Protein AF-A0A3D0SMM6-F1 (afdb_monomer_lite)

pLDDT: mean 89.63, std 12.8, range [38.31, 98.38]

Secondary structure (DSSP, 8-state):
-HHHHHHHHHHHHHHT--B-HHHHHHHHHHHHHH-TTS-TTHHHHHHHHHHHHHHHHHTTSPPHHHHHHHHHHHHHHHHHHHHHHHHHTT---HHHHHHHHHHHHHHHHHHHHHHHHHHHHHHHHHHHHHHHHHHHHTT--TTS-TTS----TTHHHHHHHHHHHHHHHHHHHTT--SS-SSB-HHHH-

Structure (mmCIF, N/CA/C/O backbone):
data_AF-A0A3D0SMM6-F1
#
_entry.id   AF-A0A3D0SMM6-F1
#
loop_
_atom_site.group_PDB
_atom_site.id
_atom_site.type_symbol
_atom_site.label_atom_id
_atom_site.label_alt_id
_atom_site.label_comp_id
_atom_site.label_asym_id
_atom_site.label_entity_id
_atom_site.label_seq_id
_atom_site.pdbx_PDB_ins_code
_atom_site.Cartn_x
_atom_site.Cartn_y
_atom_site.Cartn_z
_atom_site.occupancy
_atom_site.B_iso_or_equiv
_atom_site.auth_seq_id
_atom_site.auth_comp_id
_atom_site.auth_asym_id
_atom_site.auth_atom_id
_atom_site.pdbx_PDB_model_num
ATOM 1 N N . ILE A 1 1 ? 4.947 -14.032 -23.306 1.00 87.38 1 ILE A N 1
ATOM 2 C CA . ILE A 1 1 ? 5.794 -12.894 -22.877 1.00 87.38 1 ILE A CA 1
ATOM 3 C C . ILE A 1 1 ? 5.920 -11.821 -23.964 1.00 87.38 1 ILE A C 1
ATOM 5 O O . ILE A 1 1 ? 5.546 -10.692 -23.696 1.00 87.38 1 ILE A O 1
ATOM 9 N N . LEU A 1 2 ? 6.328 -12.157 -25.200 1.00 92.12 2 LEU A N 1
ATOM 10 C CA . LEU A 1 2 ? 6.492 -11.189 -26.304 1.00 92.12 2 LEU A CA 1
ATOM 11 C C . LEU A 1 2 ? 5.240 -10.338 -26.557 1.00 92.12 2 LEU A C 1
ATOM 13 O O . LEU A 1 2 ? 5.332 -9.123 -26.663 1.00 92.12 2 LEU A O 1
ATOM 17 N N . MET A 1 3 ? 4.065 -10.972 -26.565 1.00 92.06 3 MET A N 1
ATOM 18 C CA . MET A 1 3 ? 2.797 -10.258 -26.720 1.00 92.06 3 MET A CA 1
ATOM 19 C C . MET A 1 3 ? 2.512 -9.280 -25.567 1.00 92.06 3 MET A C 1
ATOM 21 O O . MET A 1 3 ? 2.057 -8.175 -25.825 1.00 92.06 3 MET A O 1
ATOM 25 N N . MET A 1 4 ? 2.850 -9.634 -24.319 1.00 94.25 4 MET A N 1
ATOM 26 C CA . MET A 1 4 ? 2.683 -8.733 -23.165 1.00 94.25 4 MET A CA 1
ATOM 27 C C . MET A 1 4 ? 3.587 -7.502 -23.281 1.00 94.25 4 MET A C 1
ATOM 29 O O . MET A 1 4 ? 3.135 -6.391 -23.034 1.00 94.25 4 MET A O 1
ATOM 33 N N . ARG A 1 5 ? 4.837 -7.683 -23.732 1.00 94.06 5 ARG A N 1
ATOM 34 C CA . ARG A 1 5 ? 5.766 -6.569 -23.994 1.00 94.06 5 ARG A CA 1
ATOM 35 C C . ARG A 1 5 ? 5.228 -5.610 -25.058 1.00 94.06 5 ARG A C 1
ATOM 37 O O . ARG A 1 5 ? 5.366 -4.405 -24.906 1.00 94.06 5 ARG A O 1
ATOM 44 N N . GLY A 1 6 ? 4.567 -6.134 -26.093 1.00 92.69 6 GLY A N 1
ATOM 45 C CA . GLY A 1 6 ? 3.913 -5.312 -27.117 1.00 92.69 6 GLY A CA 1
ATOM 46 C C . GLY A 1 6 ? 2.732 -4.487 -26.589 1.00 92.69 6 GLY A C 1
ATOM 47 O O . GLY A 1 6 ? 2.486 -3.397 -27.090 1.00 92.69 6 GLY A O 1
ATOM 48 N N . MET A 1 7 ? 2.031 -4.978 -25.563 1.00 89.81 7 MET A N 1
ATOM 49 C CA . MET A 1 7 ? 0.877 -4.297 -24.960 1.00 89.81 7 MET A CA 1
ATOM 50 C C . MET A 1 7 ? 1.251 -3.335 -23.826 1.00 89.81 7 MET A C 1
ATOM 52 O O . MET A 1 7 ? 0.449 -2.466 -23.489 1.00 89.81 7 MET A O 1
ATOM 56 N N . ALA A 1 8 ? 2.451 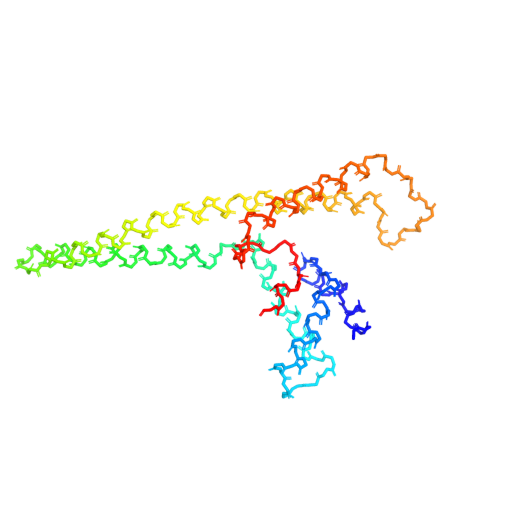-3.472 -23.250 1.00 90.88 8 ALA A N 1
ATOM 57 C CA . ALA A 1 8 ? 2.885 -2.708 -22.082 1.00 90.88 8 ALA A CA 1
ATOM 58 C C . ALA A 1 8 ? 2.733 -1.193 -22.291 1.00 90.88 8 ALA A C 1
ATOM 60 O O . ALA A 1 8 ? 2.066 -0.542 -21.497 1.00 90.88 8 ALA A O 1
ATOM 61 N N . SER A 1 9 ? 3.235 -0.657 -23.409 1.00 89.81 9 SER A N 1
ATOM 62 C CA . SER A 1 9 ? 3.162 0.783 -23.710 1.00 89.81 9 SER A CA 1
ATOM 63 C C . SER A 1 9 ? 1.729 1.333 -23.739 1.00 89.81 9 SER A C 1
ATOM 65 O O . SER A 1 9 ? 1.466 2.421 -23.230 1.00 89.81 9 SER A O 1
ATOM 67 N N . THR A 1 10 ? 0.776 0.577 -24.289 1.00 92.44 10 THR A N 1
ATOM 68 C CA . THR A 1 10 ? -0.640 0.969 -24.325 1.00 92.44 10 THR A CA 1
ATOM 69 C C . THR A 1 10 ? -1.253 0.977 -22.924 1.00 92.44 10 THR A C 1
ATOM 71 O O . THR A 1 10 ? -2.009 1.887 -22.588 1.00 92.44 10 THR A O 1
ATOM 74 N N . MET A 1 11 ? -0.912 -0.007 -22.087 1.00 92.75 11 MET A N 1
ATOM 75 C CA . MET A 1 11 ? -1.409 -0.093 -20.709 1.00 92.75 11 MET A CA 1
ATOM 76 C C . MET A 1 11 ? -0.805 0.990 -19.811 1.00 92.75 11 MET A C 1
ATOM 78 O O . MET A 1 11 ? -1.532 1.612 -19.038 1.00 92.75 11 MET A O 1
ATOM 82 N N . GLU A 1 12 ? 0.492 1.268 -19.958 1.00 92.44 12 GLU A N 1
ATOM 83 C CA . GLU A 1 12 ? 1.174 2.372 -19.277 1.00 92.44 12 GLU A CA 1
ATOM 84 C C . GLU A 1 12 ? 0.502 3.714 -19.579 1.00 92.44 12 GLU A C 1
ATOM 86 O O . GLU A 1 12 ? 0.236 4.494 -18.668 1.00 92.44 12 GLU A O 1
ATOM 91 N N . GLN A 1 13 ? 0.166 3.976 -20.847 1.00 89.44 13 GLN A N 1
ATOM 92 C CA . GLN A 1 13 ? -0.539 5.198 -21.246 1.00 89.44 13 GLN A CA 1
ATOM 93 C C . GLN A 1 13 ? -1.955 5.273 -20.666 1.00 89.44 13 GLN A C 1
ATOM 95 O O . GLN A 1 13 ? -2.372 6.341 -20.214 1.00 89.44 13 GLN A O 1
ATOM 100 N N . HIS A 1 14 ? -2.689 4.156 -20.676 1.00 93.44 14 HIS A N 1
ATOM 101 C CA . HIS A 1 14 ? -4.061 4.100 -20.174 1.00 93.44 14 HIS A CA 1
ATOM 102 C C . HIS A 1 14 ? -4.133 4.381 -18.668 1.00 93.44 14 HIS A C 1
ATOM 104 O O . HIS A 1 14 ? -4.910 5.231 -18.236 1.00 93.44 14 HIS A O 1
ATOM 110 N N . HIS A 1 15 ? -3.284 3.712 -17.886 1.00 91.94 15 HIS A N 1
ATOM 111 C CA . HIS A 1 15 ? -3.265 3.815 -16.423 1.00 91.94 15 HIS A CA 1
ATOM 112 C C . HIS A 1 15 ? -2.363 4.935 -15.896 1.00 91.94 15 HIS A C 1
ATOM 114 O O . HIS A 1 15 ? -2.437 5.270 -14.719 1.00 91.94 15 HIS A O 1
ATOM 120 N N . ARG A 1 16 ? -1.528 5.537 -16.755 1.00 89.38 16 ARG A N 1
ATOM 121 C CA . ARG A 1 16 ? -0.501 6.537 -16.400 1.00 89.38 16 ARG A CA 1
ATOM 122 C C . ARG A 1 16 ? 0.501 6.027 -15.360 1.00 89.38 16 ARG A C 1
ATOM 124 O O . ARG A 1 16 ? 0.968 6.782 -14.513 1.00 89.38 16 ARG A O 1
ATOM 131 N N . VAL A 1 17 ? 0.847 4.748 -15.454 1.00 91.50 17 VAL A N 1
ATOM 132 C CA . VAL A 1 17 ? 1.826 4.073 -14.590 1.00 91.50 17 VAL A CA 1
ATOM 133 C C . VAL A 1 17 ? 2.973 3.535 -15.431 1.00 91.50 17 VAL A C 1
ATOM 135 O O . VAL A 1 17 ? 2.849 3.392 -16.644 1.00 91.50 17 VAL A O 1
ATOM 138 N N . GLN A 1 18 ? 4.091 3.227 -14.786 1.00 91.00 18 GLN A N 1
ATOM 139 C CA . GLN A 1 18 ? 5.200 2.517 -15.414 1.00 91.00 18 GLN A CA 1
ATOM 140 C C . GLN A 1 18 ? 5.078 1.019 -15.125 1.00 91.00 18 GLN A C 1
ATOM 142 O O . GLN A 1 18 ? 4.792 0.644 -13.990 1.00 91.00 18 GLN A O 1
ATOM 147 N N . ILE A 1 19 ? 5.309 0.174 -16.128 1.00 93.38 19 ILE A N 1
ATOM 148 C CA . ILE A 1 19 ? 5.269 -1.284 -16.006 1.00 93.38 19 ILE A CA 1
ATOM 149 C C . ILE A 1 19 ? 6.678 -1.840 -16.208 1.00 93.38 19 ILE A C 1
ATOM 151 O O . ILE A 1 19 ? 7.308 -1.626 -17.244 1.00 93.38 19 ILE A O 1
ATOM 155 N N . LEU A 1 20 ? 7.183 -2.578 -15.219 1.00 93.06 20 LEU A N 1
ATOM 156 C CA . LEU A 1 20 ? 8.489 -3.226 -15.302 1.00 93.06 20 LEU A CA 1
ATOM 157 C C . LEU A 1 20 ? 8.394 -4.574 -16.034 1.00 93.06 20 LEU A C 1
ATOM 159 O O . LEU A 1 20 ? 7.372 -5.259 -15.986 1.00 93.06 20 LEU A O 1
ATOM 163 N N . ASP A 1 21 ? 9.477 -4.998 -16.695 1.00 93.44 21 ASP A N 1
ATOM 164 C CA . ASP A 1 21 ? 9.487 -6.274 -17.437 1.00 93.44 21 ASP A CA 1
ATOM 165 C C . ASP A 1 21 ? 9.231 -7.477 -16.512 1.00 93.44 21 ASP A C 1
ATOM 167 O O . ASP A 1 21 ? 8.544 -8.429 -16.884 1.00 93.44 21 ASP A O 1
ATOM 171 N N . GLU A 1 22 ? 9.693 -7.401 -15.264 1.00 94.25 22 GLU A N 1
ATOM 172 C CA . GLU A 1 22 ? 9.416 -8.413 -14.244 1.00 94.25 22 GLU A CA 1
ATOM 173 C C . GLU A 1 22 ? 7.925 -8.540 -13.901 1.00 94.25 22 GLU A C 1
ATOM 175 O O . GLU A 1 22 ? 7.460 -9.651 -13.644 1.00 94.25 22 GLU A O 1
ATOM 180 N N . ALA A 1 23 ? 7.147 -7.456 -13.984 1.00 95.62 23 ALA A N 1
ATOM 181 C CA . ALA A 1 23 ? 5.700 -7.498 -13.800 1.00 95.62 23 ALA A CA 1
ATOM 182 C C . ALA A 1 23 ? 5.015 -8.229 -14.957 1.00 95.62 23 ALA A C 1
ATOM 184 O O . ALA A 1 23 ? 4.079 -9.000 -14.744 1.00 95.62 23 ALA A O 1
ATOM 185 N N . LEU A 1 24 ? 5.517 -8.066 -16.187 1.00 96.06 24 LEU A N 1
ATOM 186 C CA . LEU A 1 24 ? 5.034 -8.821 -17.347 1.00 96.06 24 LEU A CA 1
ATOM 187 C C . LEU A 1 24 ? 5.308 -10.320 -17.179 1.00 96.06 24 LEU A C 1
ATOM 189 O O . LEU A 1 24 ? 4.453 -11.157 -17.489 1.00 96.06 24 LEU A O 1
ATOM 193 N N . GLU A 1 25 ? 6.494 -10.675 -16.679 1.00 96.06 25 GLU A N 1
ATOM 194 C CA . GLU A 1 25 ? 6.830 -12.061 -16.356 1.00 96.06 25 GLU A CA 1
ATOM 195 C C . GLU A 1 25 ? 5.960 -12.620 -15.234 1.00 96.06 25 GLU A C 1
ATOM 197 O O . GLU A 1 25 ? 5.431 -13.728 -15.372 1.00 96.06 25 GLU A O 1
ATOM 202 N N . ALA A 1 26 ? 5.790 -11.864 -14.149 1.00 96.38 26 ALA A N 1
ATOM 203 C CA . ALA A 1 26 ? 4.950 -12.229 -13.019 1.00 96.38 26 ALA A CA 1
ATOM 204 C C . ALA A 1 26 ? 3.500 -12.440 -13.468 1.00 96.38 26 ALA A C 1
ATOM 206 O O . ALA A 1 26 ? 2.922 -13.486 -13.176 1.00 96.38 26 ALA A O 1
ATOM 207 N N . ALA A 1 27 ? 2.947 -11.535 -14.279 1.00 96.75 27 ALA A N 1
ATOM 208 C CA . ALA A 1 27 ? 1.577 -11.625 -14.776 1.00 96.75 27 ALA A CA 1
ATOM 209 C C . ALA A 1 27 ? 1.354 -12.908 -15.578 1.00 96.75 27 ALA A C 1
ATOM 211 O O . ALA A 1 27 ? 0.356 -13.606 -15.385 1.00 96.75 27 ALA A O 1
ATOM 212 N N . VAL A 1 28 ? 2.301 -13.284 -16.443 1.00 96.50 28 VAL A N 1
ATOM 213 C CA . VAL A 1 28 ? 2.219 -14.543 -17.195 1.00 96.50 28 VAL A CA 1
ATOM 214 C C . VAL A 1 28 ? 2.368 -15.752 -16.269 1.00 96.50 28 VAL A C 1
ATOM 216 O O . VAL A 1 28 ? 1.545 -16.665 -16.340 1.00 96.50 28 VAL A O 1
ATOM 219 N N . LYS A 1 29 ? 3.381 -15.774 -15.395 1.00 96.31 29 LYS A N 1
ATOM 220 C CA . LYS A 1 29 ? 3.668 -16.914 -14.504 1.00 96.31 29 LYS A CA 1
ATOM 221 C C . LYS A 1 29 ? 2.524 -17.163 -13.512 1.00 96.31 29 LYS A C 1
ATOM 223 O O . LYS A 1 29 ? 2.064 -18.299 -13.380 1.00 96.31 29 LYS A O 1
ATOM 228 N N . LEU A 1 30 ? 2.041 -16.116 -12.846 1.00 96.31 30 LEU A N 1
ATOM 229 C CA . LEU A 1 30 ? 0.997 -16.192 -11.822 1.00 96.31 30 LEU A CA 1
ATOM 230 C C . LEU A 1 30 ? -0.372 -16.494 -12.430 1.00 96.31 30 LEU A C 1
ATOM 232 O O . LEU A 1 30 ? -1.044 -17.413 -11.965 1.00 96.31 30 LEU A O 1
ATOM 236 N N . SER A 1 31 ? -0.764 -15.820 -13.517 1.00 96.50 31 SER A N 1
ATOM 237 C CA . SER A 1 31 ? -2.036 -16.132 -14.187 1.00 96.50 31 SER A CA 1
ATOM 238 C C . SER A 1 31 ? -2.038 -17.550 -14.768 1.00 96.50 31 SER A C 1
ATOM 240 O O . SER A 1 31 ? -3.051 -18.252 -14.709 1.00 96.50 31 SER A O 1
ATOM 242 N N . HIS A 1 32 ? -0.901 -18.028 -15.287 1.00 95.88 32 HIS A N 1
ATOM 243 C CA . HIS A 1 32 ? -0.767 -19.413 -15.727 1.00 95.88 32 HIS A CA 1
ATOM 244 C C . HIS A 1 32 ? -1.021 -20.399 -14.582 1.00 95.88 32 HIS A C 1
ATOM 246 O O . HIS A 1 32 ? -1.786 -21.343 -14.762 1.00 95.88 32 HIS A O 1
ATOM 252 N N . ARG A 1 33 ? -0.419 -20.152 -13.414 1.00 96.12 33 ARG A N 1
ATOM 253 C CA . ARG A 1 33 ? -0.488 -21.040 -12.249 1.00 96.12 33 ARG A CA 1
ATOM 254 C C . ARG A 1 33 ? -1.831 -21.002 -11.516 1.00 96.12 33 ARG A C 1
ATOM 256 O O . ARG A 1 33 ? -2.311 -22.054 -11.110 1.00 96.12 33 ARG A O 1
ATOM 263 N N . TYR A 1 34 ? -2.417 -19.820 -11.334 1.00 96.31 34 TYR A N 1
ATOM 264 C CA . TYR A 1 34 ? -3.544 -19.613 -10.415 1.00 96.31 34 TYR A CA 1
ATOM 265 C C . TYR A 1 34 ? -4.880 -19.308 -11.104 1.00 96.31 34 TYR A C 1
ATOM 267 O O . TYR A 1 34 ? -5.921 -19.377 -10.458 1.00 96.31 34 TYR A O 1
ATOM 275 N N . ILE A 1 35 ? -4.889 -19.037 -12.416 1.00 94.88 35 ILE A N 1
ATOM 276 C CA . ILE A 1 35 ? -6.114 -18.772 -13.191 1.00 94.88 35 ILE A CA 1
ATOM 277 C C . ILE A 1 35 ? -6.250 -19.826 -14.310 1.00 94.88 35 ILE A C 1
ATOM 279 O O . ILE A 1 35 ? -6.054 -19.520 -15.491 1.00 94.88 35 ILE A O 1
ATOM 283 N N . PRO A 1 36 ? -6.546 -21.101 -13.982 1.00 94.31 36 PRO A N 1
ATOM 284 C CA . PRO A 1 36 ? -6.591 -22.185 -14.970 1.00 94.31 36 PRO A CA 1
ATOM 285 C C . PRO A 1 36 ? -7.816 -22.117 -15.893 1.00 94.31 36 PRO A C 1
ATOM 287 O O . PRO A 1 36 ? -7.764 -22.614 -17.012 1.00 94.31 36 PRO A O 1
ATOM 290 N N . ALA A 1 37 ? -8.905 -21.473 -15.459 1.00 95.25 37 ALA A N 1
ATOM 291 C CA . ALA A 1 37 ? -10.162 -21.392 -16.210 1.00 95.25 37 ALA A CA 1
ATOM 292 C C . ALA A 1 37 ? -10.106 -20.469 -17.445 1.00 95.25 37 ALA A C 1
ATOM 294 O O . ALA A 1 37 ? -11.055 -20.425 -18.224 1.00 95.25 37 ALA A O 1
ATOM 295 N N . ARG A 1 38 ? -9.016 -19.712 -17.624 1.00 94.88 38 ARG A N 1
ATOM 296 C CA . ARG A 1 38 ? -8.816 -18.775 -18.738 1.00 94.88 38 ARG A CA 1
ATOM 297 C C . ARG A 1 38 ? -7.522 -19.085 -19.487 1.00 94.88 38 ARG A C 1
ATOM 299 O O . ARG A 1 38 ? -6.586 -19.670 -18.934 1.00 94.88 38 ARG A O 1
ATOM 306 N N . GLN A 1 39 ? -7.459 -18.652 -20.741 1.00 95.75 39 GLN A N 1
ATOM 307 C CA . GLN A 1 39 ? -6.312 -18.878 -21.619 1.00 95.75 39 GLN A CA 1
ATOM 308 C C . GLN A 1 39 ? -5.351 -17.687 -21.617 1.00 95.75 39 GLN A C 1
ATOM 310 O O . GLN A 1 39 ? -5.752 -16.539 -21.424 1.00 95.75 39 GLN A O 1
ATOM 315 N N . L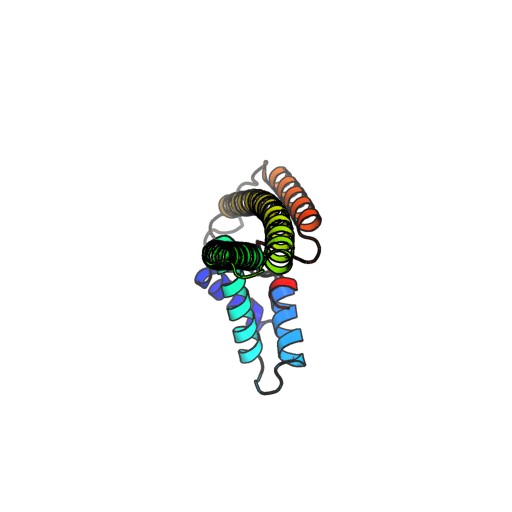EU A 1 40 ? -4.062 -17.964 -21.828 1.00 94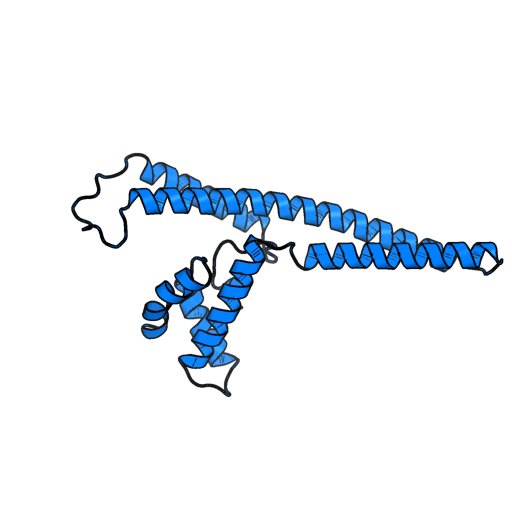.31 40 LEU A N 1
ATOM 316 C CA . LEU A 1 40 ? -3.103 -16.917 -22.189 1.00 94.31 40 LEU A CA 1
ATOM 317 C C . LEU A 1 40 ? -3.374 -16.462 -23.635 1.00 94.31 40 LEU A C 1
ATOM 319 O O . LEU A 1 40 ? -3.737 -17.300 -24.460 1.00 94.31 40 LEU A O 1
ATOM 323 N N . PRO A 1 41 ? -3.165 -15.176 -23.969 1.00 94.12 41 PRO A N 1
ATOM 324 C CA . PRO A 1 41 ? -2.647 -14.094 -23.121 1.00 94.12 41 PRO A CA 1
ATOM 325 C C . PRO A 1 41 ? -3.710 -13.393 -22.255 1.00 94.12 41 PRO A C 1
ATOM 327 O O . PRO A 1 41 ? -3.336 -12.698 -21.317 1.00 94.12 41 PRO A O 1
ATOM 330 N N . ASP A 1 42 ? -5.003 -13.587 -22.531 1.00 95.06 42 ASP A N 1
ATOM 331 C CA . ASP A 1 42 ? -6.125 -12.822 -21.954 1.00 95.06 42 ASP A CA 1
ATOM 332 C C . ASP A 1 42 ? -6.087 -12.720 -20.419 1.00 95.06 42 ASP A C 1
ATOM 334 O O . ASP A 1 42 ? -6.203 -11.637 -19.842 1.00 95.06 42 ASP A O 1
ATOM 338 N N . LYS A 1 43 ? -5.814 -13.835 -19.735 1.00 95.44 43 LYS A N 1
ATOM 339 C CA . LYS A 1 43 ? -5.708 -13.836 -18.269 1.00 95.44 43 LYS A CA 1
ATOM 340 C C . LYS A 1 43 ? -4.520 -13.052 -17.712 1.00 95.44 43 LYS A C 1
ATOM 342 O O . LYS A 1 43 ? -4.623 -12.517 -16.614 1.00 95.44 43 LYS A O 1
ATOM 347 N N . ALA A 1 44 ? -3.406 -12.994 -18.440 1.00 96.25 44 ALA A N 1
ATOM 348 C CA . ALA A 1 44 ? -2.242 -12.213 -18.033 1.00 96.25 44 ALA A CA 1
ATOM 349 C C . ALA A 1 44 ? -2.498 -10.722 -18.262 1.00 96.25 44 ALA A C 1
ATOM 351 O O . ALA A 1 44 ? -2.123 -9.917 -17.418 1.00 96.25 44 ALA A O 1
ATOM 352 N N . VAL A 1 45 ? -3.189 -10.372 -19.353 1.00 96.06 45 VAL A N 1
ATOM 353 C CA . VAL A 1 45 ? -3.651 -9.002 -19.619 1.00 96.06 45 VAL A CA 1
ATOM 354 C C . VAL A 1 45 ? -4.604 -8.540 -18.522 1.00 96.06 45 VAL A C 1
ATOM 356 O O . VAL A 1 45 ? -4.358 -7.506 -17.921 1.00 96.06 45 VAL A O 1
ATOM 359 N N . SER A 1 46 ? -5.627 -9.336 -18.194 1.00 95.81 46 SER A N 1
ATOM 360 C CA . SER A 1 46 ? -6.589 -9.009 -17.127 1.00 95.81 46 SER A CA 1
ATOM 361 C C . SER A 1 46 ? -5.911 -8.808 -15.764 1.00 95.81 46 SER A C 1
ATOM 363 O O . SER A 1 46 ? -6.251 -7.890 -15.019 1.00 95.81 46 SER A O 1
ATOM 365 N N . LEU A 1 47 ? -4.949 -9.677 -15.427 1.00 96.19 47 LEU A N 1
ATOM 366 C CA . LEU A 1 47 ? -4.201 -9.587 -14.173 1.00 96.19 47 LEU A CA 1
ATOM 367 C C . LEU A 1 47 ? -3.324 -8.330 -14.137 1.00 96.19 47 LEU A C 1
ATOM 369 O O . LEU A 1 47 ? -3.350 -7.595 -13.154 1.00 96.19 47 LEU A O 1
ATOM 373 N N . LEU A 1 48 ? -2.587 -8.068 -15.219 1.00 96.56 48 LEU A N 1
ATOM 374 C CA . LEU A 1 48 ? -1.746 -6.882 -15.333 1.00 96.56 48 LEU A CA 1
ATOM 375 C C . LEU A 1 48 ? -2.581 -5.597 -15.296 1.00 96.56 48 LEU A C 1
ATOM 377 O O . LEU A 1 48 ? -2.181 -4.649 -14.643 1.00 96.56 48 LEU A O 1
ATOM 381 N N . ASP A 1 49 ? -3.753 -5.582 -15.930 1.00 96.12 49 ASP A N 1
ATOM 382 C CA . ASP A 1 49 ? -4.659 -4.429 -15.956 1.00 96.12 49 ASP A CA 1
ATOM 383 C C . ASP A 1 49 ? -5.171 -4.084 -14.555 1.00 96.12 49 ASP A C 1
ATOM 385 O O . ASP A 1 49 ? -5.131 -2.930 -14.131 1.00 96.12 49 ASP A O 1
ATOM 389 N N . THR A 1 50 ? -5.543 -5.111 -13.788 1.00 95.44 50 THR A N 1
ATOM 390 C CA . THR A 1 50 ? -5.947 -4.953 -12.385 1.00 95.44 50 THR A CA 1
ATOM 391 C C . THR A 1 50 ? -4.790 -4.426 -11.531 1.00 95.44 50 THR A C 1
ATOM 393 O O . THR A 1 50 ? -4.987 -3.534 -10.705 1.00 95.44 50 THR A O 1
ATOM 396 N N . ALA A 1 51 ? -3.576 -4.944 -11.740 1.00 95.75 51 ALA A N 1
ATOM 397 C CA . ALA A 1 51 ? -2.377 -4.468 -11.056 1.00 95.75 51 ALA A CA 1
ATOM 398 C C . ALA A 1 51 ? -2.062 -3.005 -11.412 1.00 95.75 51 ALA A C 1
ATOM 400 O O . ALA A 1 51 ? -1.835 -2.192 -10.520 1.00 95.75 51 ALA A O 1
ATOM 401 N N . SER A 1 52 ? -2.119 -2.641 -12.695 1.00 95.88 52 SER A N 1
ATOM 402 C CA . SER A 1 52 ? -1.908 -1.271 -13.167 1.00 95.88 52 SER A CA 1
ATOM 403 C C . SER A 1 52 ? -2.932 -0.298 -12.587 1.00 95.88 52 SER A C 1
ATOM 405 O O . SER A 1 52 ? -2.544 0.764 -12.102 1.00 95.88 52 SER A O 1
ATOM 407 N N . ALA A 1 53 ? -4.210 -0.681 -12.544 1.00 94.88 53 ALA A N 1
ATOM 408 C CA . ALA A 1 53 ? -5.253 0.117 -11.906 1.00 94.88 53 ALA A CA 1
ATOM 409 C C . ALA A 1 53 ? -4.993 0.293 -10.401 1.00 94.88 53 ALA A C 1
ATOM 411 O O . ALA A 1 53 ? -5.112 1.398 -9.874 1.00 94.88 53 ALA A O 1
ATOM 412 N N . ARG A 1 54 ? -4.588 -0.778 -9.704 1.00 93.00 54 ARG A N 1
ATOM 413 C CA . ARG A 1 54 ? -4.236 -0.733 -8.276 1.00 93.00 54 ARG A CA 1
ATOM 414 C C . ARG A 1 54 ? -3.078 0.229 -8.007 1.00 93.00 54 ARG A C 1
ATOM 416 O O . ARG A 1 54 ? -3.174 1.040 -7.088 1.00 93.00 54 ARG A O 1
ATOM 423 N N . VAL A 1 55 ? -2.022 0.178 -8.819 1.00 94.12 55 VAL A N 1
ATOM 424 C CA . VAL A 1 55 ? -0.881 1.103 -8.723 1.00 94.12 55 VAL A CA 1
ATOM 425 C C . VAL A 1 55 ? -1.332 2.542 -8.973 1.00 94.12 55 VAL A C 1
ATOM 427 O O . VAL A 1 55 ? -1.049 3.410 -8.149 1.00 94.12 55 VAL A O 1
ATOM 430 N N . ALA A 1 56 ? -2.107 2.790 -10.033 1.00 92.50 56 ALA A N 1
ATOM 431 C CA . ALA A 1 56 ? -2.620 4.122 -10.357 1.00 92.50 56 ALA A CA 1
ATOM 432 C C . ALA A 1 56 ? -3.451 4.724 -9.211 1.00 92.50 56 ALA A C 1
ATOM 434 O O . ALA A 1 56 ? -3.304 5.900 -8.880 1.00 92.50 56 ALA A O 1
ATOM 435 N N . ILE A 1 57 ? -4.290 3.909 -8.565 1.00 92.38 57 ILE A N 1
ATOM 436 C CA . ILE A 1 57 ? -5.053 4.320 -7.381 1.00 92.38 57 ILE A CA 1
ATOM 437 C C . ILE A 1 57 ? -4.107 4.615 -6.212 1.00 92.38 57 ILE A C 1
ATOM 439 O O . ILE A 1 57 ? -4.252 5.655 -5.574 1.00 92.38 57 ILE A O 1
ATOM 443 N N . SER A 1 58 ? -3.118 3.753 -5.948 1.00 91.06 58 SER A N 1
ATOM 444 C CA . SER A 1 58 ? -2.192 3.916 -4.814 1.00 91.06 58 SER A CA 1
ATOM 445 C C . SER A 1 58 ? -1.392 5.224 -4.852 1.00 91.06 58 SER A C 1
ATOM 447 O O . SER A 1 58 ? -1.082 5.782 -3.805 1.00 91.06 58 SER A O 1
ATOM 449 N N . LEU A 1 59 ? -1.115 5.755 -6.048 1.00 88.69 59 LEU A N 1
ATOM 450 C CA . LEU A 1 59 ? -0.402 7.023 -6.232 1.00 88.69 59 LEU A CA 1
ATOM 451 C C . LEU A 1 59 ? -1.225 8.251 -5.815 1.00 88.69 59 LEU A C 1
ATOM 453 O O . LEU A 1 59 ? -0.669 9.325 -5.580 1.00 88.69 59 LEU A O 1
ATOM 457 N N . HIS A 1 60 ? -2.552 8.132 -5.759 1.00 86.75 60 HIS A N 1
ATOM 458 C CA . HIS A 1 60 ? -3.451 9.276 -5.577 1.00 86.75 60 HIS A CA 1
ATOM 459 C C . HIS A 1 60 ? -4.422 9.125 -4.404 1.00 86.75 60 HIS A C 1
ATOM 461 O O . HIS A 1 60 ? -5.004 10.119 -3.967 1.00 86.75 60 HIS A O 1
ATOM 467 N N . ALA A 1 61 ? -4.600 7.911 -3.892 1.00 89.38 61 ALA A N 1
ATOM 468 C CA . ALA A 1 61 ? -5.521 7.603 -2.812 1.00 89.38 61 ALA A CA 1
ATOM 469 C C . ALA A 1 61 ? -4.813 7.463 -1.459 1.00 89.38 61 ALA A C 1
ATOM 471 O O . ALA A 1 61 ? -3.601 7.272 -1.364 1.00 89.38 61 ALA A O 1
ATOM 472 N N . VAL A 1 62 ? -5.610 7.545 -0.395 1.00 91.25 62 VAL A N 1
ATOM 473 C CA . VAL A 1 62 ? -5.177 7.158 0.950 1.00 91.25 62 VAL A CA 1
ATOM 474 C C . VAL A 1 62 ? -5.013 5.629 0.979 1.00 91.25 62 VAL A C 1
ATOM 476 O O . VAL A 1 62 ? -5.903 4.933 0.485 1.00 91.25 62 VAL A O 1
ATOM 479 N N . PRO A 1 63 ? -3.921 5.082 1.542 1.00 93.19 63 PRO A N 1
ATOM 480 C CA . PRO A 1 63 ? -3.746 3.643 1.679 1.00 93.19 63 PRO A CA 1
ATOM 481 C C . PRO A 1 63 ? -4.879 3.017 2.495 1.00 93.19 63 PRO A C 1
ATOM 483 O O . PRO A 1 63 ? -5.287 3.567 3.521 1.00 93.19 63 PRO A O 1
ATOM 486 N N . ALA A 1 64 ? -5.337 1.833 2.083 1.00 90.88 64 ALA A N 1
ATOM 487 C CA . ALA A 1 64 ? -6.435 1.130 2.750 1.00 90.88 64 ALA A CA 1
ATOM 488 C C . ALA A 1 64 ? -6.166 0.911 4.250 1.00 90.88 64 ALA A C 1
ATOM 490 O O . ALA A 1 64 ? -7.064 1.096 5.060 1.00 90.88 64 ALA A O 1
ATOM 491 N N . GLU A 1 65 ? -4.917 0.619 4.638 1.00 92.44 65 GLU A N 1
ATOM 492 C CA . GLU A 1 65 ? -4.544 0.447 6.050 1.00 92.44 65 GLU A CA 1
ATOM 493 C C . GLU A 1 65 ? -4.788 1.712 6.893 1.00 92.44 65 GLU A C 1
ATOM 495 O O . GLU A 1 65 ? -5.228 1.615 8.040 1.00 92.44 65 GLU A O 1
ATOM 500 N N . VAL A 1 66 ? -4.529 2.896 6.328 1.00 94.81 66 VAL A N 1
ATOM 501 C CA . VAL A 1 66 ? -4.775 4.187 6.990 1.00 94.81 66 VAL A CA 1
ATOM 502 C C . VAL A 1 66 ? -6.279 4.439 7.092 1.00 94.81 66 VAL A C 1
ATOM 504 O O . VAL A 1 66 ? -6.773 4.837 8.147 1.00 94.81 66 VAL A O 1
ATOM 507 N N . GLU A 1 67 ? -7.023 4.192 6.011 1.00 95.31 67 GLU A N 1
ATOM 508 C CA . GLU A 1 67 ? -8.475 4.385 5.990 1.00 95.31 67 GLU A CA 1
ATOM 509 C C . GLU A 1 67 ? -9.196 3.441 6.966 1.00 95.31 67 GLU A C 1
ATOM 511 O O . GLU A 1 67 ? -10.056 3.883 7.729 1.00 95.31 67 GLU A O 1
ATOM 516 N N . ASP A 1 68 ? -8.799 2.170 7.014 1.00 95.56 68 ASP A N 1
ATOM 517 C CA . ASP A 1 68 ? -9.340 1.178 7.944 1.00 95.56 68 ASP A CA 1
ATOM 518 C C . ASP A 1 68 ? -9.067 1.562 9.403 1.00 95.56 68 ASP A C 1
ATOM 520 O O . ASP A 1 68 ? -9.959 1.459 10.251 1.00 95.56 68 ASP A O 1
ATOM 524 N N . CYS A 1 69 ? -7.861 2.058 9.701 1.00 96.88 69 CYS A N 1
ATOM 525 C CA . CYS A 1 69 ? -7.504 2.539 11.034 1.00 96.88 69 CYS A CA 1
ATOM 526 C C . CYS A 1 69 ? -8.367 3.747 11.446 1.00 96.88 69 CYS A C 1
ATOM 528 O O . CYS A 1 69 ? -8.938 3.763 12.540 1.00 96.88 69 CYS A O 1
ATOM 530 N N . ARG A 1 70 ? -8.578 4.714 10.539 1.00 97.56 70 ARG A N 1
ATOM 531 C CA . ARG A 1 70 ? -9.479 5.860 10.772 1.00 97.56 70 ARG A CA 1
ATOM 532 C C . ARG A 1 70 ? -10.916 5.415 11.041 1.00 97.56 70 ARG A C 1
ATOM 534 O O . ARG A 1 70 ? -11.506 5.838 12.034 1.00 97.56 70 ARG A O 1
ATOM 541 N N . ARG A 1 71 ? -11.455 4.499 10.231 1.00 97.88 71 ARG A N 1
ATOM 542 C CA . ARG A 1 71 ? -12.802 3.935 10.438 1.00 97.88 71 ARG A CA 1
ATOM 543 C C . ARG A 1 71 ? -12.917 3.203 11.776 1.00 97.88 71 ARG A C 1
ATOM 545 O O . ARG A 1 71 ? -13.959 3.260 12.429 1.00 97.88 71 ARG A O 1
ATOM 552 N N . ARG A 1 72 ? -11.855 2.518 12.213 1.00 97.69 72 ARG A N 1
ATOM 553 C CA . ARG A 1 72 ? -11.825 1.831 13.512 1.00 97.69 72 ARG A CA 1
ATOM 554 C C . ARG A 1 72 ? -11.890 2.816 14.677 1.00 97.69 72 ARG A C 1
ATOM 556 O O . ARG A 1 72 ? -12.644 2.579 15.618 1.00 97.69 72 ARG A O 1
ATOM 563 N N . ILE A 1 73 ? -11.153 3.921 14.589 1.00 98.31 73 ILE A N 1
ATOM 564 C CA . ILE A 1 73 ? -11.189 5.020 15.563 1.00 98.31 73 ILE A CA 1
ATOM 565 C C . ILE A 1 73 ? -12.592 5.636 15.633 1.00 98.31 73 ILE A C 1
ATOM 567 O O . ILE A 1 73 ? -13.129 5.808 16.725 1.00 98.31 73 ILE A O 1
ATOM 571 N N . GLU A 1 74 ? -13.221 5.916 14.489 1.00 98.38 74 GLU A N 1
ATOM 572 C CA . GLU A 1 74 ? -14.593 6.445 14.434 1.00 98.38 74 GLU A CA 1
ATOM 573 C C . GLU A 1 74 ? -15.610 5.501 15.094 1.00 98.38 74 GLU A C 1
ATOM 575 O O . GLU A 1 74 ? -16.463 5.940 15.873 1.00 98.38 74 GLU A O 1
ATOM 580 N N . ALA A 1 75 ? -15.493 4.195 14.841 1.00 98.19 75 ALA A N 1
ATOM 581 C CA . ALA A 1 75 ? -16.350 3.193 15.465 1.00 98.19 75 ALA A CA 1
ATOM 582 C C . ALA A 1 75 ? -16.169 3.145 16.994 1.00 98.19 75 ALA A C 1
ATOM 584 O O . ALA A 1 75 ? -17.159 3.092 17.723 1.00 98.19 75 ALA A O 1
ATOM 585 N N . LEU A 1 76 ? -14.927 3.214 17.485 1.00 98.31 76 LEU A N 1
ATOM 586 C CA . LEU A 1 76 ? -14.617 3.225 18.921 1.00 98.31 76 LEU A CA 1
ATOM 587 C C . LEU A 1 76 ? -15.109 4.504 19.612 1.00 98.31 76 LEU A C 1
ATOM 589 O O . LEU A 1 76 ? -15.658 4.432 20.708 1.00 98.31 76 LEU A O 1
ATOM 593 N N . ASN A 1 77 ? -14.985 5.663 18.961 1.00 98.19 77 ASN A N 1
ATOM 594 C CA . ASN A 1 77 ? -15.550 6.915 19.471 1.00 98.19 77 ASN A CA 1
ATOM 595 C C . ASN A 1 77 ? -17.078 6.831 19.583 1.00 98.19 77 ASN A C 1
ATOM 597 O O . ASN A 1 77 ? -17.643 7.186 20.615 1.00 98.19 77 ASN A O 1
ATOM 601 N N . THR A 1 78 ? -17.740 6.284 18.559 1.00 98.31 78 THR A N 1
ATOM 602 C CA . THR A 1 78 ? -19.192 6.051 18.583 1.00 98.31 78 THR A CA 1
ATOM 603 C C . THR A 1 78 ? -19.592 5.114 19.729 1.00 98.31 78 THR A C 1
ATOM 605 O O . THR A 1 78 ? -20.581 5.355 20.424 1.00 98.31 78 THR A O 1
ATOM 608 N N . GLU A 1 79 ? -18.819 4.048 19.961 1.00 97.62 79 GLU A N 1
ATOM 609 C CA . GLU A 1 79 ? -19.032 3.134 21.086 1.00 97.62 79 GLU A CA 1
ATOM 610 C C . GLU A 1 79 ? -18.891 3.854 22.437 1.00 97.62 79 GLU A C 1
ATOM 612 O O . GLU A 1 79 ? -19.754 3.698 23.303 1.00 97.62 79 GLU A O 1
ATOM 617 N N . LEU A 1 80 ? -17.868 4.696 22.606 1.00 97.81 80 LEU A N 1
ATOM 618 C CA . LEU A 1 80 ? -17.662 5.488 23.822 1.00 97.81 80 LEU A CA 1
ATOM 619 C C . LEU A 1 80 ? -18.795 6.496 24.073 1.00 97.81 80 LEU A C 1
ATOM 621 O O . LEU A 1 80 ? -19.200 6.682 25.220 1.00 97.81 80 LEU A O 1
ATOM 625 N N . GLU A 1 81 ? -19.362 7.104 23.029 1.00 97.75 81 GLU A N 1
ATOM 626 C CA . GLU A 1 81 ? -20.541 7.974 23.151 1.00 97.75 81 GLU A CA 1
ATOM 627 C C . GLU A 1 81 ? -21.797 7.212 23.598 1.00 97.75 81 GLU A C 1
ATOM 629 O O . GLU A 1 81 ? -22.619 7.732 24.361 1.00 97.75 81 GLU A O 1
ATOM 634 N N . ILE A 1 82 ? -21.985 5.980 23.115 1.00 97.50 82 ILE A N 1
ATOM 635 C CA . ILE A 1 82 ? -23.072 5.103 23.570 1.00 97.50 82 ILE A CA 1
ATOM 636 C C . ILE A 1 82 ? -22.857 4.744 25.040 1.00 97.50 82 ILE A C 1
ATOM 638 O O . ILE A 1 82 ? -23.766 4.937 25.847 1.00 97.50 82 ILE A O 1
ATOM 642 N N . ILE A 1 83 ? -21.648 4.307 25.395 1.00 96.69 83 ILE A N 1
ATOM 643 C CA . ILE A 1 83 ? -21.269 3.972 26.769 1.00 96.69 83 ILE A CA 1
ATOM 644 C C . ILE A 1 83 ? -21.525 5.158 27.703 1.00 96.69 83 ILE A C 1
ATOM 646 O O . ILE A 1 83 ? -22.163 4.983 28.733 1.00 96.69 83 ILE A O 1
ATOM 650 N N . GLY A 1 84 ? -21.121 6.374 27.325 1.00 95.94 84 GLY A N 1
ATOM 651 C CA . GLY A 1 84 ? -21.351 7.571 28.139 1.00 95.94 84 GLY A CA 1
ATOM 652 C C . GLY A 1 84 ? -22.835 7.846 28.412 1.00 95.94 84 GLY A C 1
ATOM 653 O O . GLY A 1 84 ? -23.200 8.237 29.523 1.00 95.94 84 GLY A O 1
ATOM 654 N N . ARG A 1 85 ? -23.712 7.590 27.431 1.00 96.81 85 ARG A N 1
ATOM 655 C CA . ARG A 1 85 ? -25.172 7.687 27.612 1.00 96.81 85 ARG A CA 1
ATOM 656 C C . ARG A 1 85 ? -25.714 6.592 28.530 1.00 96.81 85 ARG A C 1
ATOM 658 O O . ARG A 1 85 ? -26.557 6.886 29.370 1.00 96.81 85 ARG A O 1
ATOM 665 N N . GLU A 1 86 ? -25.230 5.361 28.397 1.00 96.12 86 GLU A N 1
ATOM 666 C CA . GLU A 1 86 ? -25.607 4.234 29.263 1.00 96.12 86 GLU A CA 1
ATOM 667 C C . GLU A 1 86 ? -25.190 4.487 30.724 1.00 96.12 86 GLU A C 1
ATOM 669 O O . GLU A 1 86 ? -26.004 4.326 31.638 1.00 96.12 86 GLU A O 1
ATOM 674 N N . THR A 1 87 ? -23.970 4.989 30.946 1.00 94.75 87 THR A N 1
ATOM 675 C CA . THR A 1 87 ? -23.463 5.369 32.275 1.00 94.75 87 THR A CA 1
ATOM 676 C C . THR A 1 87 ? -24.327 6.452 32.920 1.00 94.75 87 THR A C 1
ATOM 678 O O . THR A 1 87 ? -24.624 6.377 34.111 1.00 94.75 87 THR A O 1
ATOM 681 N N . ALA A 1 88 ? -24.789 7.440 32.144 1.00 94.81 88 ALA A N 1
ATOM 682 C CA . ALA A 1 88 ? -25.647 8.517 32.647 1.00 94.81 88 ALA A CA 1
ATOM 683 C C . ALA A 1 88 ? -27.020 8.025 33.150 1.00 94.81 88 ALA A C 1
ATOM 685 O O . ALA A 1 88 ? -27.646 8.695 33.970 1.00 94.81 88 ALA A O 1
ATOM 686 N N . VAL A 1 89 ? -27.478 6.856 32.688 1.00 96.06 89 VAL A N 1
ATOM 687 C CA . VAL A 1 89 ? -28.731 6.211 33.125 1.00 96.06 89 VAL A CA 1
ATOM 688 C C . VAL A 1 89 ? -28.473 5.153 34.218 1.00 96.06 89 VAL A C 1
ATOM 690 O O . VAL A 1 89 ? -29.399 4.500 34.691 1.00 96.06 89 VAL A O 1
ATOM 693 N N . GLY A 1 90 ? -27.226 5.014 34.682 1.00 92.88 90 GLY A N 1
ATOM 694 C CA . GLY A 1 90 ? -26.847 4.124 35.783 1.00 92.88 90 GLY A CA 1
ATOM 695 C C . GLY A 1 90 ? -26.564 2.678 35.370 1.00 92.88 90 GLY A C 1
ATOM 696 O O . GLY A 1 90 ? -26.588 1.793 36.224 1.00 92.88 90 GLY A O 1
ATOM 697 N N . ILE A 1 91 ? -26.310 2.420 34.082 1.00 94.00 91 ILE A N 1
ATOM 698 C CA . ILE A 1 91 ? -25.856 1.108 33.602 1.00 94.00 91 ILE A CA 1
ATOM 699 C C . ILE A 1 91 ? -24.368 0.942 33.939 1.00 94.00 91 ILE A C 1
ATOM 701 O O . ILE A 1 91 ? -23.576 1.860 33.727 1.00 94.00 91 ILE A O 1
ATOM 705 N N . ASP A 1 92 ? -23.981 -0.233 34.444 1.00 94.19 92 ASP A N 1
ATOM 706 C CA . ASP A 1 92 ? -22.573 -0.562 34.677 1.00 94.19 92 ASP A CA 1
ATOM 707 C C . ASP A 1 92 ? -21.856 -0.838 33.348 1.00 94.19 92 ASP A C 1
ATOM 709 O O . ASP A 1 92 ? -22.105 -1.836 32.666 1.00 94.19 92 ASP A O 1
ATOM 713 N N . THR A 1 93 ? -20.977 0.083 32.968 1.00 95.56 93 THR A N 1
ATOM 714 C CA . THR A 1 93 ? -20.228 0.056 31.708 1.00 95.56 93 THR A CA 1
ATOM 715 C C . THR A 1 93 ? -18.719 0.161 31.917 1.00 95.56 93 THR A C 1
ATOM 717 O O . THR A 1 93 ? -17.983 0.234 30.933 1.00 95.56 93 THR A O 1
ATOM 720 N N . VAL A 1 94 ? -18.236 0.131 33.168 1.00 94.31 94 VAL A N 1
ATOM 721 C CA . VAL A 1 94 ? -16.842 0.471 33.515 1.00 94.31 94 VAL A CA 1
ATOM 722 C C . VAL A 1 94 ? -15.844 -0.372 32.723 1.00 94.31 94 VAL A C 1
ATOM 724 O O . VAL A 1 94 ? -14.922 0.170 32.118 1.00 94.31 94 VAL A O 1
ATOM 727 N N . GLN A 1 95 ? -16.056 -1.690 32.654 1.00 94.94 95 GLN A N 1
ATOM 728 C CA . GLN A 1 95 ? -15.160 -2.578 31.911 1.00 94.94 95 GLN A CA 1
ATOM 729 C C . GLN A 1 95 ? -15.180 -2.289 30.403 1.00 94.94 95 GLN A C 1
ATOM 731 O O . GLN A 1 95 ? -14.126 -2.167 29.787 1.00 94.94 95 GLN A O 1
ATOM 736 N N . ARG A 1 96 ? -16.371 -2.113 29.811 1.00 95.25 96 ARG A N 1
ATOM 737 C CA . ARG A 1 96 ? -16.513 -1.796 28.377 1.00 95.25 96 ARG A CA 1
ATOM 738 C C . ARG A 1 96 ? -15.846 -0.466 28.032 1.00 95.25 96 ARG A C 1
ATOM 740 O O . ARG A 1 96 ? -15.211 -0.358 26.988 1.00 95.25 96 ARG A O 1
ATOM 747 N N . GLN A 1 97 ? -15.970 0.530 28.908 1.00 96.56 97 GLN A N 1
ATOM 748 C CA . GLN A 1 97 ? -15.352 1.839 28.728 1.00 96.56 97 GLN A CA 1
ATOM 749 C C . GLN A 1 97 ? -13.823 1.754 28.753 1.00 96.56 97 GLN A C 1
ATOM 751 O O . GLN A 1 97 ? -13.164 2.371 27.917 1.00 96.56 97 GLN A O 1
ATOM 756 N N . THR A 1 98 ? -13.261 0.994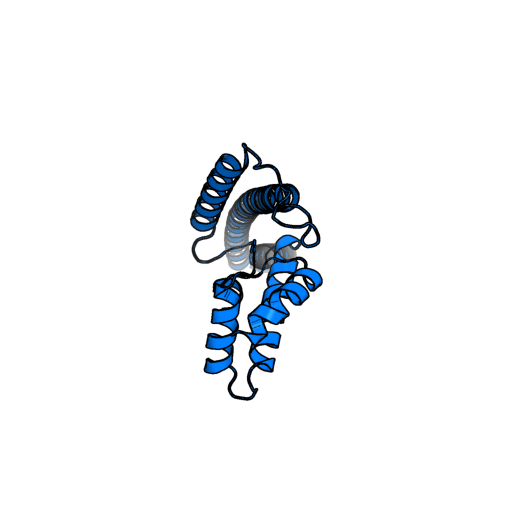 29.695 1.00 97.50 98 THR A N 1
ATOM 757 C CA . THR A 1 98 ? -11.813 0.766 29.784 1.00 97.50 98 THR A CA 1
ATOM 758 C C . THR A 1 98 ? -11.301 0.074 28.523 1.00 97.50 98 THR A C 1
ATOM 760 O O . THR A 1 98 ? -10.427 0.617 27.850 1.00 97.50 98 THR A O 1
ATOM 763 N N . ASP A 1 99 ? -11.923 -1.040 28.124 1.00 97.31 99 ASP A N 1
ATOM 764 C CA . ASP A 1 99 ? -11.530 -1.801 26.934 1.00 97.31 99 ASP A CA 1
ATOM 765 C C . ASP A 1 99 ? -11.609 -0.953 25.646 1.00 97.31 99 ASP A C 1
ATOM 767 O O . ASP A 1 99 ? -10.752 -1.060 24.764 1.00 97.31 99 ASP A O 1
ATOM 771 N N . ALA A 1 100 ? -12.651 -0.124 25.501 1.00 97.12 100 ALA A N 1
ATOM 772 C CA . ALA A 1 100 ? -12.827 0.748 24.340 1.00 97.12 100 ALA A CA 1
ATOM 773 C C . ALA A 1 100 ? -11.774 1.867 24.294 1.00 97.12 100 ALA A C 1
ATOM 775 O O . ALA A 1 100 ? -11.230 2.144 23.225 1.00 97.12 100 ALA A O 1
ATOM 776 N N . ASN A 1 101 ? -11.434 2.465 25.440 1.00 97.88 101 ASN A N 1
ATOM 777 C CA . ASN A 1 101 ? -10.377 3.476 25.526 1.00 97.88 101 ASN A CA 1
ATOM 778 C C . ASN A 1 101 ? -8.990 2.898 25.227 1.00 97.88 101 ASN A C 1
ATOM 780 O O . ASN A 1 101 ? -8.222 3.526 24.502 1.00 97.88 101 ASN A O 1
ATOM 784 N N . GLU A 1 102 ? -8.671 1.705 25.736 1.00 98.06 102 GLU A N 1
ATOM 785 C CA . GLU A 1 102 ? -7.396 1.036 25.444 1.00 98.06 102 GLU A CA 1
ATOM 786 C C . GLU A 1 102 ? -7.245 0.757 23.943 1.00 98.06 102 GLU A C 1
ATOM 788 O O . GLU A 1 102 ? -6.219 1.081 23.341 1.00 98.06 102 GLU A O 1
ATOM 793 N N . LYS A 1 103 ? -8.298 0.226 23.305 1.00 98.00 103 LYS A N 1
ATOM 794 C CA . LYS A 1 103 ? -8.320 0.004 21.850 1.00 98.00 103 LYS A CA 1
ATOM 795 C C . LYS A 1 103 ? -8.210 1.313 21.073 1.00 98.00 103 LYS A C 1
ATOM 797 O O . LYS A 1 103 ? -7.506 1.355 20.068 1.00 98.00 103 LYS A O 1
ATOM 802 N N . LEU A 1 104 ? -8.887 2.369 21.526 1.00 98.12 104 LEU A N 1
ATOM 803 C CA . LEU A 1 104 ? -8.842 3.680 20.880 1.00 98.12 104 LEU A CA 1
ATOM 804 C C . LEU A 1 104 ? -7.429 4.260 20.916 1.00 98.12 104 LEU A C 1
ATOM 806 O O . LEU A 1 104 ? -6.938 4.713 19.887 1.00 98.12 104 LEU A O 1
ATOM 810 N N . GLN A 1 105 ? -6.762 4.205 22.069 1.00 98.19 105 GLN A N 1
ATOM 811 C CA . GLN A 1 105 ? -5.380 4.663 22.204 1.00 98.19 105 GLN A CA 1
ATOM 812 C C . GLN A 1 105 ? -4.435 3.859 21.306 1.00 98.19 105 GLN A C 1
ATOM 814 O O . GLN A 1 105 ? -3.608 4.448 20.612 1.00 98.19 105 GLN A O 1
ATOM 819 N N . ALA A 1 106 ? -4.587 2.532 21.264 1.00 97.94 106 ALA A N 1
ATOM 820 C CA . ALA A 1 106 ? -3.775 1.679 20.402 1.00 97.94 106 ALA A CA 1
ATOM 821 C C . ALA A 1 106 ? -3.949 2.021 18.910 1.00 97.94 106 ALA A C 1
ATOM 823 O O . ALA A 1 106 ? -2.959 2.154 18.191 1.00 97.94 106 ALA A O 1
ATOM 824 N N . GLU A 1 107 ? -5.187 2.215 18.444 1.00 97.81 107 GLU A N 1
ATOM 825 C CA . GLU A 1 107 ? -5.447 2.601 17.051 1.00 97.81 107 GLU A CA 1
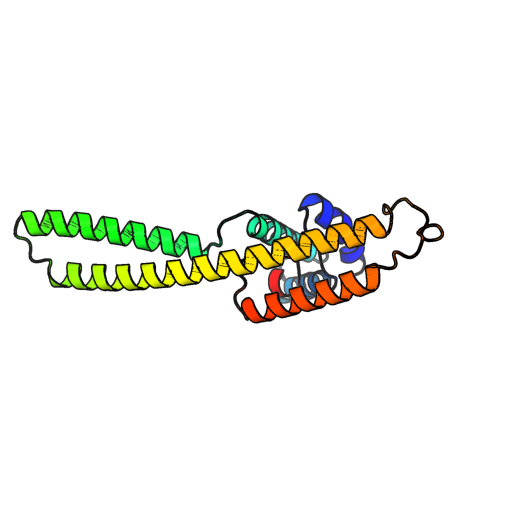ATOM 826 C C . GLU A 1 107 ? -4.981 4.030 16.746 1.00 97.81 107 GLU A C 1
ATOM 828 O O . GLU A 1 107 ? -4.469 4.279 15.663 1.00 97.81 107 GLU A O 1
ATOM 833 N N . GLN A 1 108 ? -5.077 4.970 17.690 1.00 97.94 108 GLN A N 1
ATOM 834 C CA . GLN A 1 108 ? -4.539 6.322 17.505 1.00 97.94 108 GLN A CA 1
ATOM 835 C C . GLN A 1 108 ? -3.020 6.308 17.318 1.00 97.94 108 GLN A C 1
ATOM 837 O O . GLN A 1 108 ? -2.521 6.940 16.388 1.00 97.94 108 GLN A O 1
ATOM 842 N N . VAL A 1 109 ? -2.288 5.560 18.151 1.00 98.06 109 VAL A N 1
ATOM 843 C CA . VAL A 1 109 ? -0.835 5.383 17.994 1.00 98.06 109 VAL A CA 1
ATOM 844 C C . VAL A 1 109 ? -0.530 4.778 16.626 1.00 98.06 109 VAL A C 1
ATOM 846 O O . VAL A 1 109 ? 0.246 5.349 15.858 1.00 98.06 109 VAL A O 1
ATOM 849 N N . ARG A 1 110 ? -1.220 3.694 16.265 1.00 96.69 110 ARG A N 1
ATOM 850 C CA . ARG A 1 110 ? -1.059 3.045 14.962 1.00 96.69 110 ARG A CA 1
ATOM 851 C C . ARG A 1 110 ? -1.339 3.993 13.793 1.00 96.69 110 ARG A C 1
ATOM 853 O O . ARG A 1 110 ? -0.594 3.980 12.816 1.00 96.69 110 ARG A O 1
ATOM 860 N N . LEU A 1 111 ? -2.377 4.826 13.881 1.00 97.56 111 LEU A N 1
ATOM 861 C CA . LEU A 1 111 ? -2.691 5.813 12.850 1.00 97.56 111 LEU A CA 1
ATOM 862 C C . LEU A 1 111 ? -1.543 6.805 12.679 1.00 97.56 111 LEU A C 1
ATOM 864 O O . LEU A 1 111 ? -1.161 7.085 11.548 1.00 97.56 111 LEU A O 1
ATOM 868 N N . THR A 1 112 ? -0.967 7.306 13.777 1.00 97.56 112 THR A N 1
ATOM 869 C CA . THR A 1 112 ? 0.167 8.239 13.688 1.00 97.56 112 THR A CA 1
ATOM 870 C C . THR A 1 112 ? 1.395 7.611 13.030 1.00 97.56 112 THR A C 1
ATOM 872 O O . THR A 1 112 ? 2.047 8.260 12.210 1.00 97.56 112 THR A O 1
ATOM 875 N N . GLU A 1 113 ? 1.685 6.342 13.323 1.00 95.56 113 GLU A N 1
ATOM 876 C CA . GLU A 1 113 ? 2.779 5.598 12.690 1.00 95.56 113 GLU A CA 1
ATOM 877 C C . GLU A 1 113 ? 2.525 5.396 11.190 1.00 95.56 113 GLU A C 1
ATOM 879 O O . GLU A 1 113 ? 3.407 5.652 10.368 1.00 95.56 113 GLU A O 1
ATOM 884 N N . LEU A 1 114 ? 1.306 4.984 10.822 1.00 95.62 114 LEU A N 1
ATOM 885 C CA . LEU A 1 114 ? 0.911 4.772 9.430 1.00 95.62 114 LEU A CA 1
ATOM 886 C C . LEU A 1 114 ? 0.904 6.073 8.625 1.00 95.62 114 LEU A C 1
ATOM 888 O O . LEU A 1 114 ? 1.415 6.084 7.509 1.00 95.62 114 LEU A O 1
ATOM 892 N N . ASP A 1 115 ? 0.363 7.163 9.174 1.00 95.19 115 ASP A N 1
ATOM 893 C CA . ASP A 1 115 ? 0.359 8.467 8.508 1.00 95.19 115 ASP A CA 1
ATOM 894 C C . ASP A 1 115 ? 1.795 8.982 8.317 1.00 95.19 115 ASP A C 1
ATOM 896 O O . ASP A 1 115 ? 2.121 9.474 7.237 1.00 95.19 115 ASP A O 1
ATOM 900 N N . THR A 1 116 ? 2.680 8.808 9.306 1.00 95.56 116 THR A N 1
ATOM 901 C CA . THR A 1 116 ? 4.100 9.185 9.179 1.00 95.56 116 THR A CA 1
ATOM 902 C C . THR A 1 116 ? 4.775 8.398 8.057 1.00 95.56 116 THR A C 1
ATOM 904 O O . THR A 1 116 ? 5.324 9.000 7.133 1.00 95.56 116 THR A O 1
ATOM 907 N N . ARG A 1 117 ? 4.659 7.061 8.074 1.00 94.56 117 ARG A N 1
ATOM 908 C CA . ARG A 1 117 ? 5.236 6.201 7.029 1.00 94.56 117 ARG A CA 1
ATOM 909 C C . ARG A 1 117 ? 4.673 6.538 5.652 1.00 94.56 117 ARG A C 1
ATOM 911 O O . ARG A 1 117 ? 5.420 6.627 4.684 1.00 94.56 117 ARG A O 1
ATOM 918 N N . TRP A 1 118 ? 3.365 6.769 5.563 1.00 94.75 118 TRP A N 1
ATOM 919 C CA . TRP A 1 118 ? 2.707 7.122 4.311 1.00 94.75 118 TRP A CA 1
ATOM 920 C C . TRP A 1 118 ? 3.249 8.429 3.724 1.00 94.75 118 TRP A C 1
ATOM 922 O O . TRP A 1 118 ? 3.527 8.479 2.527 1.00 94.75 118 TRP A O 1
ATOM 932 N N . GLN A 1 119 ? 3.441 9.473 4.538 1.00 94.19 119 GLN A N 1
ATOM 933 C CA . GLN A 1 119 ? 4.008 10.737 4.053 1.00 94.19 119 GLN A CA 1
ATOM 934 C C . GLN A 1 119 ? 5.469 10.590 3.609 1.00 94.19 119 GLN A C 1
ATOM 936 O O . GLN A 1 119 ? 5.856 11.172 2.594 1.00 94.19 119 GLN A O 1
ATOM 941 N N . GLU A 1 120 ? 6.270 9.802 4.328 1.00 94.44 120 GLU A N 1
ATOM 942 C CA . GLU A 1 120 ? 7.660 9.516 3.953 1.00 94.44 120 GLU A CA 1
ATOM 943 C C . GLU A 1 120 ? 7.744 8.752 2.625 1.00 94.44 120 GLU A C 1
ATOM 945 O O . GLU A 1 120 ? 8.470 9.167 1.717 1.00 94.44 120 GLU A O 1
ATOM 950 N N . GLU A 1 121 ? 6.956 7.680 2.475 1.00 94.25 121 GLU A N 1
ATOM 951 C CA . GLU A 1 121 ? 6.853 6.922 1.225 1.00 94.25 121 GLU A CA 1
ATOM 952 C C . GLU A 1 121 ? 6.401 7.831 0.077 1.00 94.25 121 GLU A C 1
ATOM 954 O O . GLU A 1 121 ? 7.029 7.846 -0.981 1.00 94.25 121 GLU A O 1
ATOM 959 N N . LYS A 1 122 ? 5.361 8.644 0.296 1.00 93.25 122 LYS A N 1
ATOM 960 C CA . LYS A 1 122 ? 4.833 9.565 -0.715 1.00 93.25 122 LYS A CA 1
ATOM 961 C C . LYS A 1 122 ? 5.889 10.553 -1.191 1.00 93.25 122 LYS A C 1
ATOM 963 O O . LYS A 1 122 ? 6.074 10.711 -2.394 1.00 93.25 122 LYS A O 1
ATOM 968 N N . GLY A 1 123 ? 6.616 11.171 -0.262 1.00 93.69 123 GLY A N 1
ATOM 969 C CA . GLY A 1 123 ? 7.672 12.122 -0.597 1.00 93.69 123 GLY A CA 1
ATOM 970 C C . GLY A 1 123 ? 8.787 11.498 -1.442 1.00 93.69 123 GLY A C 1
ATOM 971 O O . GLY A 1 123 ? 9.274 12.133 -2.377 1.00 93.69 123 GLY A O 1
ATOM 972 N N . LEU A 1 124 ? 9.171 10.251 -1.154 1.00 93.94 124 LEU A N 1
ATOM 973 C CA . LEU A 1 124 ? 10.158 9.515 -1.950 1.00 93.94 124 LEU A CA 1
ATOM 974 C C . LEU A 1 124 ? 9.619 9.139 -3.335 1.00 93.94 124 LEU A C 1
ATOM 976 O O . LEU A 1 124 ? 10.327 9.305 -4.329 1.00 93.94 124 LEU A O 1
ATOM 980 N N . VAL A 1 125 ? 8.377 8.656 -3.415 1.00 92.88 125 VAL A N 1
ATOM 981 C CA . VAL A 1 125 ? 7.732 8.297 -4.687 1.00 92.88 125 VAL A CA 1
ATOM 982 C C . VAL A 1 125 ? 7.599 9.522 -5.591 1.00 92.88 125 VAL A C 1
ATOM 984 O O . VAL A 1 125 ? 7.970 9.446 -6.762 1.00 92.88 125 VAL A O 1
ATOM 987 N N . ASP A 1 126 ? 7.169 10.665 -5.056 1.00 91.75 126 ASP A N 1
ATOM 988 C CA . ASP A 1 126 ? 7.049 11.916 -5.812 1.00 91.75 126 ASP A CA 1
ATOM 989 C C . ASP A 1 126 ? 8.408 12.346 -6.403 1.00 91.75 126 ASP A C 1
ATOM 991 O O . ASP A 1 126 ? 8.499 12.655 -7.595 1.00 91.75 126 ASP A O 1
ATOM 995 N N . GLN A 1 127 ? 9.490 12.269 -5.616 1.00 92.94 127 GLN A N 1
ATOM 996 C CA . GLN A 1 127 ? 10.854 12.555 -6.089 1.00 92.94 127 GLN A CA 1
ATOM 997 C C . GLN A 1 127 ? 11.308 11.578 -7.183 1.00 92.94 127 GLN A C 1
ATOM 999 O O . GLN A 1 127 ? 11.887 11.992 -8.190 1.00 92.94 127 GLN A O 1
ATOM 1004 N N . ILE A 1 128 ? 11.027 10.281 -7.017 1.00 91.56 128 ILE A N 1
ATOM 1005 C CA . ILE A 1 128 ? 11.346 9.246 -8.010 1.00 91.56 128 ILE A CA 1
ATOM 1006 C C . ILE A 1 128 ? 10.617 9.524 -9.328 1.00 91.56 128 ILE A C 1
ATOM 1008 O O . ILE A 1 128 ? 11.233 9.463 -10.396 1.00 91.56 128 ILE A O 1
ATOM 1012 N N . LEU A 1 129 ? 9.321 9.841 -9.274 1.00 88.56 129 LEU A N 1
ATOM 1013 C CA . LEU A 1 129 ? 8.515 10.132 -10.458 1.00 88.56 129 LEU A CA 1
ATOM 1014 C C . LEU A 1 129 ? 8.998 11.400 -11.171 1.00 88.56 129 LEU A C 1
ATOM 1016 O O . LEU A 1 129 ? 9.134 11.394 -12.398 1.00 88.56 129 LEU A O 1
ATOM 1020 N N . GLU A 1 130 ? 9.331 12.454 -10.424 1.00 89.69 130 GLU A N 1
ATOM 1021 C CA . GLU A 1 130 ? 9.886 13.689 -10.981 1.00 89.69 130 GLU A CA 1
ATOM 1022 C C . GLU A 1 130 ? 11.236 13.441 -11.672 1.00 89.69 130 GLU A C 1
ATOM 1024 O O . GLU A 1 130 ? 11.459 13.866 -12.811 1.00 89.69 130 GLU A O 1
ATOM 1029 N N . LEU A 1 131 ? 12.137 12.705 -11.020 1.00 89.50 131 LEU A N 1
ATOM 1030 C CA . LEU A 1 131 ? 13.463 12.405 -11.554 1.00 89.50 131 LEU A CA 1
ATOM 1031 C C . LEU A 1 131 ? 13.384 11.506 -12.795 1.00 89.50 131 LEU A C 1
ATOM 1033 O O . LEU A 1 131 ? 14.083 11.742 -13.785 1.00 89.50 131 LEU A O 1
ATOM 1037 N N . ARG A 1 132 ? 12.467 10.531 -12.800 1.00 86.44 132 ARG A N 1
ATOM 1038 C CA . ARG A 1 132 ? 12.151 9.719 -13.986 1.00 86.44 132 ARG A CA 1
ATOM 1039 C C . ARG A 1 132 ? 11.613 10.574 -15.128 1.00 86.44 132 ARG A C 1
ATOM 1041 O O . ARG A 1 132 ? 12.013 10.358 -16.270 1.00 86.44 132 ARG A O 1
ATOM 1048 N N . ALA A 1 133 ? 10.734 11.538 -14.853 1.00 84.88 133 ALA A N 1
ATOM 1049 C CA . ALA A 1 133 ? 10.227 12.453 -15.875 1.00 84.88 133 ALA A CA 1
ATOM 1050 C C . ALA A 1 133 ? 11.361 13.292 -16.489 1.00 84.88 133 ALA A C 1
ATOM 1052 O O . ALA A 1 133 ? 11.464 13.367 -17.714 1.00 84.88 133 ALA A O 1
ATOM 1053 N N . LYS A 1 134 ? 12.273 13.830 -15.666 1.00 85.94 134 LYS A N 1
ATOM 1054 C CA . LYS A 1 134 ? 13.474 14.555 -16.129 1.00 85.94 134 LYS A CA 1
ATOM 1055 C C . LYS A 1 134 ? 14.365 13.682 -17.021 1.00 85.94 134 LYS A C 1
ATOM 1057 O O . LYS A 1 134 ? 14.742 14.108 -18.109 1.00 85.94 134 LYS A O 1
ATOM 1062 N N . LEU A 1 135 ? 14.640 12.442 -16.608 1.00 84.75 135 LEU A N 1
ATOM 1063 C CA . LEU A 1 135 ? 15.450 11.482 -17.371 1.00 84.75 135 LEU A CA 1
ATOM 1064 C C . LEU A 1 135 ? 14.816 11.058 -18.707 1.00 84.75 135 LEU A C 1
ATOM 1066 O O . LEU A 1 135 ? 15.548 10.712 -19.639 1.00 84.75 135 LEU A O 1
ATOM 1070 N N . ARG A 1 136 ? 13.478 11.062 -18.793 1.00 78.62 136 ARG A N 1
ATOM 1071 C CA . ARG A 1 136 ? 12.718 10.768 -20.019 1.00 78.62 136 ARG A CA 1
ATOM 1072 C C . ARG A 1 136 ? 12.721 11.959 -20.974 1.00 78.62 136 ARG A C 1
ATOM 1074 O O . ARG A 1 136 ? 13.018 11.784 -22.147 1.00 78.62 136 ARG A O 1
ATOM 1081 N N . ASN A 1 137 ? 12.464 13.161 -20.460 1.00 71.75 137 ASN A N 1
ATOM 1082 C CA . ASN A 1 137 ? 12.449 14.394 -21.252 1.00 71.75 137 ASN A CA 1
ATOM 1083 C C . ASN A 1 137 ? 13.837 14.733 -21.818 1.00 71.75 137 ASN A C 1
ATOM 1085 O O . ASN A 1 137 ? 13.936 15.197 -22.949 1.00 71.75 137 ASN A O 1
ATOM 1089 N N . ALA A 1 138 ? 14.908 14.435 -21.074 1.00 60.88 138 ALA A N 1
ATOM 1090 C CA . ALA A 1 138 ? 16.288 14.566 -21.548 1.00 60.88 138 ALA A CA 1
ATOM 1091 C C . ALA A 1 138 ? 16.654 13.587 -22.683 1.00 60.88 138 ALA A C 1
ATOM 1093 O O . ALA A 1 138 ? 17.638 13.800 -23.381 1.00 60.88 138 ALA A O 1
ATOM 1094 N N . ASN A 1 139 ? 15.879 12.514 -22.876 1.00 51.00 139 ASN A N 1
ATOM 1095 C CA . ASN A 1 139 ? 16.138 11.477 -23.878 1.00 51.00 139 ASN A CA 1
ATOM 1096 C C . ASN A 1 139 ? 15.430 11.721 -25.226 1.00 51.00 139 ASN A C 1
ATOM 1098 O O . ASN A 1 139 ? 15.528 10.870 -26.108 1.00 51.00 139 ASN A O 1
ATOM 1102 N N . GLY A 1 140 ? 14.735 12.854 -25.391 1.00 42.69 140 GLY A N 1
ATOM 1103 C CA . GLY A 1 140 ? 13.901 13.127 -26.562 1.00 42.69 140 GLY A CA 1
ATOM 1104 C C . GLY A 1 140 ? 12.569 12.370 -26.523 1.00 42.69 140 GLY A C 1
ATOM 1105 O O . GLY A 1 140 ? 12.428 11.322 -25.892 1.00 42.69 140 GLY A O 1
ATOM 1106 N N . THR A 1 141 ? 11.547 12.928 -27.173 1.00 41.31 141 THR A N 1
ATOM 1107 C CA . THR A 1 141 ? 10.280 12.228 -27.410 1.00 41.31 141 THR A CA 1
ATOM 1108 C C . THR A 1 141 ? 10.547 10.919 -28.157 1.00 41.31 141 THR A C 1
ATOM 1110 O O . THR A 1 141 ? 11.472 10.833 -28.956 1.00 41.31 141 THR A O 1
ATOM 1113 N N . VAL A 1 142 ? 9.718 9.896 -27.935 1.00 45.12 142 VAL A N 1
ATOM 1114 C CA . VAL A 1 142 ? 9.841 8.565 -28.576 1.00 45.12 142 VAL A CA 1
ATOM 1115 C C . VAL A 1 142 ? 9.767 8.636 -30.121 1.00 45.12 142 VAL A C 1
ATOM 1117 O O . VAL A 1 142 ? 10.088 7.670 -30.802 1.00 45.12 142 VAL A O 1
ATOM 1120 N N . GLU A 1 143 ? 9.393 9.792 -30.678 1.00 42.34 143 GLU A N 1
ATOM 1121 C CA . GLU A 1 143 ? 9.363 10.095 -32.116 1.00 42.34 143 GLU A CA 1
ATOM 1122 C C . GLU A 1 143 ? 10.636 10.781 -32.653 1.00 42.34 143 GLU A C 1
ATOM 1124 O O . GLU A 1 143 ? 10.746 10.985 -33.859 1.00 42.34 143 GLU A O 1
ATOM 1129 N N . ALA A 1 144 ? 11.593 11.155 -31.798 1.00 40.06 144 ALA A N 1
ATOM 1130 C CA . ALA A 1 144 ? 12.841 11.784 -32.219 1.00 40.06 144 ALA A CA 1
ATOM 1131 C C . ALA A 1 144 ? 13.940 10.731 -32.437 1.00 40.06 144 ALA A C 1
ATOM 1133 O O . ALA A 1 144 ? 14.190 9.888 -31.575 1.00 40.06 144 ALA A O 1
ATOM 1134 N N . ASP A 1 145 ? 14.612 10.796 -33.591 1.00 38.31 145 ASP A N 1
ATOM 1135 C CA . ASP A 1 145 ? 15.730 9.922 -33.948 1.00 38.31 145 ASP A CA 1
ATOM 1136 C C . ASP A 1 145 ? 16.779 9.845 -32.812 1.00 38.31 145 ASP A C 1
ATOM 1138 O O . ASP A 1 145 ? 17.328 10.877 -32.411 1.00 38.31 145 ASP A O 1
ATOM 1142 N N . PRO A 1 146 ? 17.154 8.639 -32.331 1.00 47.34 146 PRO A N 1
ATOM 1143 C CA . PRO A 1 146 ? 18.082 8.457 -31.205 1.00 47.34 146 PRO A CA 1
ATOM 1144 C C . PRO A 1 146 ? 19.522 8.916 -31.501 1.00 47.34 146 PRO A C 1
ATOM 1146 O O . PRO A 1 146 ? 20.395 8.822 -30.642 1.00 47.34 146 PRO A O 1
ATOM 1149 N N . VAL A 1 147 ? 19.787 9.400 -32.717 1.00 46.03 147 VAL A N 1
ATOM 1150 C CA . VAL A 1 147 ? 21.106 9.819 -33.207 1.00 46.03 147 VAL A CA 1
ATOM 1151 C C . VAL A 1 147 ? 21.379 11.311 -32.933 1.00 46.03 147 VAL A C 1
ATOM 1153 O O . VAL A 1 147 ? 22.524 11.739 -33.042 1.00 46.03 147 VAL A O 1
ATOM 1156 N N . ALA A 1 148 ? 20.369 12.101 -32.542 1.00 44.72 148 ALA A N 1
ATOM 1157 C CA . ALA A 1 148 ? 20.491 13.559 -32.387 1.00 44.72 148 ALA A CA 1
ATOM 1158 C C . ALA A 1 148 ? 20.403 14.085 -30.938 1.00 44.72 148 ALA A C 1
ATOM 1160 O O . ALA A 1 148 ? 20.523 15.291 -30.729 1.00 44.72 148 ALA A O 1
ATOM 1161 N N . ALA A 1 149 ? 20.196 13.224 -29.936 1.00 52.19 149 ALA A N 1
ATOM 1162 C CA . ALA A 1 149 ? 20.172 13.661 -28.541 1.00 52.19 149 ALA A CA 1
ATOM 1163 C C . ALA A 1 149 ? 21.605 13.913 -28.044 1.00 52.19 149 ALA A C 1
ATOM 1165 O O . ALA A 1 149 ? 22.392 12.975 -27.893 1.00 52.19 149 ALA A O 1
ATOM 1166 N N . GLU A 1 150 ? 21.955 15.178 -27.798 1.00 57.34 150 GLU A N 1
ATOM 1167 C CA . GLU A 1 150 ? 23.204 15.521 -27.115 1.00 57.34 150 GLU A CA 1
ATOM 1168 C C . GLU A 1 150 ? 23.260 14.806 -25.752 1.00 57.34 150 GLU A C 1
ATOM 1170 O O . GLU A 1 150 ? 22.253 14.762 -25.037 1.00 57.34 150 GLU A O 1
ATOM 1175 N N . PRO A 1 151 ? 24.406 14.213 -25.371 1.00 59.44 151 PRO A N 1
ATOM 1176 C CA . PRO A 1 151 ? 24.522 13.522 -24.098 1.00 59.44 151 PRO A CA 1
ATOM 1177 C C . PRO A 1 151 ? 24.369 14.529 -22.955 1.00 59.44 151 PRO A C 1
ATOM 1179 O O . PRO A 1 151 ? 25.268 15.325 -22.697 1.00 59.44 151 PRO A O 1
ATOM 1182 N N . ASP A 1 152 ? 23.231 14.475 -22.262 1.00 69.38 152 ASP A N 1
ATOM 1183 C CA . ASP A 1 152 ? 22.974 15.253 -21.051 1.00 69.38 152 ASP A CA 1
ATOM 1184 C C . ASP A 1 152 ? 24.044 14.913 -19.986 1.00 69.38 152 ASP A C 1
ATOM 1186 O O . ASP A 1 152 ? 24.062 13.785 -19.472 1.00 69.38 152 ASP A O 1
ATOM 1190 N N . PRO A 1 153 ? 24.951 15.850 -19.642 1.00 76.88 153 PRO A N 1
ATOM 1191 C CA . PRO A 1 153 ? 26.082 15.586 -18.752 1.00 76.88 153 PRO A CA 1
ATOM 1192 C C . PRO A 1 153 ? 25.652 15.305 -17.306 1.00 76.88 153 PRO A C 1
ATOM 1194 O O . PRO A 1 153 ? 26.406 14.703 -16.543 1.00 76.88 153 PRO A O 1
ATOM 1197 N N . GLU A 1 154 ? 24.433 15.691 -16.924 1.00 83.00 154 GLU A N 1
ATOM 1198 C CA . GLU A 1 154 ? 23.872 15.454 -15.592 1.00 83.00 154 GLU A CA 1
ATOM 1199 C C . GLU A 1 154 ? 23.148 14.102 -15.498 1.00 83.00 154 GLU A C 1
ATOM 1201 O O . GLU A 1 154 ? 22.845 13.629 -14.401 1.00 83.00 154 GLU A O 1
ATOM 1206 N N . ARG A 1 155 ? 22.900 13.428 -16.630 1.00 83.38 155 ARG A N 1
ATOM 1207 C CA . ARG A 1 155 ? 22.259 12.106 -16.679 1.00 83.38 155 ARG A CA 1
ATOM 1208 C C . ARG A 1 155 ? 22.879 11.062 -15.735 1.00 83.38 155 ARG A C 1
ATOM 1210 O O . ARG A 1 155 ? 22.105 10.418 -15.025 1.00 83.38 155 ARG A O 1
ATOM 1217 N N . PRO A 1 156 ? 24.212 10.848 -15.680 1.00 87.69 156 PRO A N 1
ATOM 1218 C CA . PRO A 1 156 ? 24.790 9.870 -14.757 1.00 87.69 156 PRO A CA 1
ATOM 1219 C C . PRO A 1 156 ? 24.532 10.226 -13.288 1.00 87.69 156 PRO A C 1
ATOM 1221 O O . PRO A 1 156 ? 24.275 9.328 -12.489 1.00 87.69 156 PRO A O 1
ATOM 1224 N N . ALA A 1 157 ? 24.539 11.517 -12.941 1.00 89.94 157 ALA A N 1
ATOM 1225 C CA . ALA A 1 157 ? 24.246 11.975 -11.586 1.00 89.94 157 ALA A CA 1
ATOM 1226 C C . ALA A 1 157 ? 22.777 11.712 -11.214 1.00 89.94 157 ALA A C 1
ATOM 1228 O O . ALA A 1 157 ? 22.508 11.124 -10.170 1.00 89.94 157 ALA A O 1
ATOM 1229 N N . ARG A 1 158 ? 21.833 12.036 -12.109 1.00 88.75 158 ARG A N 1
ATOM 1230 C CA . ARG A 1 158 ? 20.399 11.761 -11.904 1.00 88.75 158 ARG A CA 1
ATOM 1231 C C . ARG A 1 158 ? 20.090 10.263 -11.818 1.00 88.75 158 ARG A C 1
ATOM 1233 O O . ARG A 1 158 ? 19.212 9.860 -11.067 1.00 88.75 158 ARG A O 1
ATOM 1240 N N . LEU A 1 159 ? 20.807 9.413 -12.559 1.00 89.00 159 LEU A N 1
ATOM 1241 C CA . LEU A 1 159 ? 20.665 7.955 -12.442 1.00 89.00 159 LEU A CA 1
ATOM 1242 C C . LEU A 1 159 ? 21.177 7.423 -11.096 1.00 89.00 159 LEU A C 1
ATOM 1244 O O . LEU A 1 159 ? 20.568 6.509 -10.540 1.00 89.00 159 LEU A O 1
ATOM 1248 N N . ALA A 1 160 ? 22.272 7.982 -10.573 1.00 91.56 160 ALA A N 1
ATOM 1249 C CA . ALA A 1 160 ? 22.777 7.631 -9.247 1.00 91.56 160 ALA A CA 1
ATOM 1250 C C . ALA A 1 160 ? 21.783 8.045 -8.150 1.00 91.56 160 ALA A C 1
ATOM 1252 O O . ALA A 1 160 ? 21.411 7.219 -7.321 1.00 91.56 160 ALA A O 1
ATOM 1253 N N . GLU A 1 161 ? 21.270 9.275 -8.218 1.00 92.31 161 GLU A N 1
ATOM 1254 C CA . GLU A 1 161 ? 20.248 9.778 -7.295 1.00 92.31 161 GLU A CA 1
ATOM 1255 C C . GLU A 1 161 ? 18.962 8.935 -7.336 1.00 92.31 161 GLU A C 1
ATOM 1257 O O . GLU A 1 161 ? 18.434 8.557 -6.291 1.00 92.31 161 GLU A O 1
ATOM 1262 N N . LEU A 1 162 ? 18.491 8.560 -8.533 1.00 90.94 162 LEU A N 1
ATOM 1263 C CA . LEU A 1 162 ? 17.319 7.698 -8.693 1.00 90.94 162 LEU A CA 1
ATOM 1264 C C . LEU A 1 162 ? 17.515 6.352 -7.991 1.00 90.94 162 LEU A C 1
ATOM 1266 O O . LEU A 1 162 ? 16.620 5.885 -7.287 1.00 90.94 162 LEU A O 1
ATOM 1270 N N . LYS A 1 163 ? 18.690 5.740 -8.163 1.00 91.62 163 LYS A N 1
ATOM 1271 C CA . LYS A 1 163 ? 19.025 4.461 -7.534 1.00 91.62 163 LYS A CA 1
ATOM 1272 C C . LYS A 1 163 ? 19.059 4.576 -6.009 1.00 91.62 163 LYS A C 1
ATOM 1274 O O . LYS A 1 163 ? 18.569 3.681 -5.316 1.00 91.62 163 LYS A O 1
ATOM 1279 N N . ASP A 1 164 ? 19.598 5.672 -5.486 1.00 94.44 164 ASP A N 1
ATOM 1280 C CA . ASP A 1 164 ? 19.643 5.924 -4.046 1.00 94.44 164 ASP A CA 1
ATOM 1281 C C . ASP A 1 164 ? 18.234 6.103 -3.466 1.00 94.44 164 ASP A C 1
ATOM 1283 O O . ASP A 1 164 ? 17.913 5.508 -2.435 1.00 94.44 164 ASP A O 1
ATOM 1287 N N . LEU A 1 165 ? 17.365 6.863 -4.142 1.00 93.12 165 LEU A N 1
ATOM 1288 C CA . LEU A 1 165 ? 15.968 7.039 -3.735 1.00 93.12 165 LEU A CA 1
ATOM 1289 C C . LEU A 1 165 ? 15.184 5.725 -3.776 1.00 93.12 165 LEU A C 1
ATOM 1291 O O . LEU A 1 165 ? 14.473 5.417 -2.823 1.00 93.12 165 LEU A O 1
ATOM 1295 N N . GLN A 1 166 ? 15.355 4.918 -4.826 1.00 90.50 166 GLN A N 1
ATOM 1296 C CA . GLN A 1 166 ? 14.729 3.595 -4.914 1.00 90.50 166 GLN A CA 1
ATOM 1297 C C . GLN A 1 166 ? 15.189 2.666 -3.785 1.00 90.50 166 GLN A C 1
ATOM 1299 O O . GLN A 1 166 ? 14.377 1.950 -3.205 1.00 90.50 166 GLN A O 1
ATOM 1304 N N . THR A 1 167 ? 16.475 2.709 -3.430 1.00 91.44 167 THR A N 1
ATOM 1305 C CA . THR A 1 167 ? 17.021 1.902 -2.328 1.00 91.44 167 THR A CA 1
ATOM 1306 C C . THR A 1 167 ? 16.443 2.340 -0.981 1.00 91.44 167 THR A C 1
ATOM 1308 O O . THR A 1 167 ? 16.073 1.497 -0.166 1.00 91.44 167 THR A O 1
ATOM 1311 N N . LYS A 1 168 ? 16.319 3.655 -0.753 1.00 92.88 168 LYS A N 1
ATOM 1312 C CA . LYS A 1 168 ? 15.678 4.207 0.450 1.00 92.88 168 LYS A CA 1
ATOM 1313 C C . LYS A 1 168 ? 14.205 3.819 0.534 1.00 92.88 168 LYS A C 1
ATOM 1315 O O . LYS A 1 168 ? 13.765 3.390 1.595 1.00 92.88 168 LYS A O 1
ATOM 1320 N N . LEU A 1 169 ? 13.472 3.929 -0.576 1.00 92.12 169 LEU A N 1
ATOM 1321 C CA . LEU A 1 169 ? 12.063 3.554 -0.635 1.00 92.12 169 LEU A CA 1
ATOM 1322 C C . LEU A 1 169 ? 11.879 2.067 -0.318 1.00 92.12 169 LEU A C 1
ATOM 1324 O O . LEU A 1 169 ? 11.099 1.730 0.563 1.00 92.12 169 LEU A O 1
ATOM 1328 N N . HIS A 1 170 ? 12.653 1.186 -0.953 1.00 89.12 170 HIS A N 1
ATOM 1329 C CA . HIS A 1 170 ? 12.576 -0.252 -0.693 1.00 89.12 170 HIS A CA 1
ATOM 1330 C C . HIS A 1 170 ? 12.903 -0.597 0.771 1.00 89.12 170 HIS A C 1
ATOM 1332 O O . HIS A 1 170 ? 12.255 -1.450 1.376 1.00 89.12 170 HIS A O 1
ATOM 1338 N N . ALA A 1 171 ? 13.897 0.068 1.368 1.00 90.88 171 ALA A N 1
ATOM 1339 C CA . ALA A 1 171 ? 14.232 -0.124 2.779 1.00 90.88 171 ALA A CA 1
ATOM 1340 C C . ALA A 1 171 ? 13.108 0.341 3.724 1.00 90.88 171 ALA A C 1
ATOM 1342 O O . ALA A 1 171 ? 12.887 -0.294 4.752 1.00 90.88 171 ALA A O 1
ATOM 1343 N N . LEU A 1 172 ? 12.401 1.419 3.371 1.00 91.00 172 LEU A N 1
ATOM 1344 C CA . LEU A 1 172 ? 11.269 1.946 4.136 1.00 91.00 172 LEU A CA 1
ATOM 1345 C C . LEU A 1 172 ? 10.022 1.054 4.017 1.00 91.00 172 LEU A C 1
ATOM 1347 O O . LEU A 1 172 ? 9.338 0.811 5.009 1.00 91.00 172 LEU A O 1
ATOM 1351 N N . GLN A 1 173 ? 9.736 0.562 2.811 1.00 87.31 173 GLN A N 1
ATOM 1352 C CA . GLN A 1 173 ? 8.519 -0.192 2.498 1.00 87.31 173 GLN A CA 1
ATOM 1353 C C . GLN A 1 173 ? 8.543 -1.631 3.020 1.00 87.31 173 GLN A C 1
ATOM 1355 O O . GLN A 1 173 ? 7.504 -2.162 3.428 1.00 87.31 173 GLN A O 1
ATOM 1360 N N . GLY A 1 174 ? 9.716 -2.273 3.019 1.00 86.31 174 GLY A N 1
ATOM 1361 C CA . GLY A 1 174 ? 9.844 -3.677 3.403 1.00 86.31 174 GLY A CA 1
ATOM 1362 C C . GLY A 1 174 ? 8.853 -4.562 2.636 1.00 86.31 174 GLY A C 1
ATOM 1363 O O . GLY A 1 174 ? 8.767 -4.501 1.416 1.00 86.31 174 GLY A O 1
ATOM 1364 N N . GLU A 1 175 ? 8.074 -5.375 3.353 1.00 82.25 175 GLU A N 1
ATOM 1365 C CA . GLU A 1 175 ? 7.084 -6.280 2.743 1.00 82.25 175 GLU A CA 1
ATOM 1366 C C . GLU A 1 175 ? 5.693 -5.648 2.536 1.00 82.25 175 GLU A C 1
ATOM 1368 O O . GLU A 1 175 ? 4.832 -6.265 1.907 1.00 82.25 175 GLU A O 1
ATOM 1373 N N . LYS A 1 176 ? 5.438 -4.445 3.075 1.00 85.50 176 LYS A N 1
ATOM 1374 C CA . LYS A 1 176 ? 4.099 -3.823 3.114 1.00 85.50 176 LYS A CA 1
ATOM 1375 C C . LYS A 1 176 ? 4.118 -2.375 2.600 1.00 85.50 176 LYS A C 1
ATOM 1377 O O . LYS A 1 176 ? 3.936 -1.446 3.394 1.00 85.50 176 LYS A O 1
ATOM 1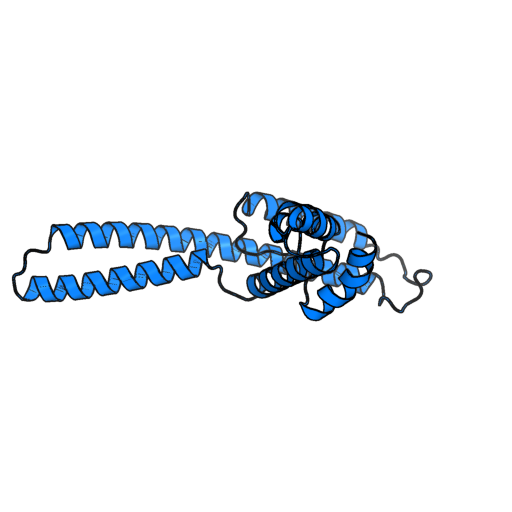382 N N . PRO A 1 177 ? 4.323 -2.170 1.289 1.00 89.44 177 PRO A N 1
ATOM 1383 C CA . PRO A 1 177 ? 4.288 -0.840 0.693 1.00 89.44 177 PRO A CA 1
ATOM 1384 C C . PRO A 1 177 ? 2.896 -0.213 0.843 1.00 89.44 177 PRO A C 1
ATOM 1386 O O . PRO A 1 177 ? 1.884 -0.865 0.576 1.00 89.44 177 PRO A O 1
ATOM 1389 N N . LEU A 1 178 ? 2.838 1.056 1.254 1.00 90.06 178 LEU A N 1
ATOM 1390 C CA . LEU A 1 178 ? 1.594 1.835 1.281 1.00 90.06 178 LEU A CA 1
ATOM 1391 C C . LEU A 1 178 ? 1.319 2.505 -0.068 1.00 90.06 178 LEU A C 1
ATOM 1393 O O . LEU A 1 178 ? 0.158 2.715 -0.419 1.00 90.06 178 LEU A O 1
ATOM 1397 N N . ILE A 1 179 ? 2.376 2.822 -0.820 1.00 91.50 179 ILE A N 1
ATOM 1398 C CA . ILE A 1 179 ? 2.300 3.400 -2.167 1.00 91.50 179 ILE A CA 1
ATOM 1399 C C . ILE A 1 179 ? 3.153 2.574 -3.125 1.00 91.50 179 ILE A C 1
ATOM 1401 O O . ILE A 1 179 ? 4.305 2.266 -2.835 1.00 91.50 179 ILE A O 1
ATOM 1405 N N . LEU A 1 180 ? 2.616 2.258 -4.302 1.00 89.69 180 LEU A N 1
ATOM 1406 C CA . LEU A 1 180 ? 3.359 1.553 -5.342 1.00 89.69 180 LEU A CA 1
ATOM 1407 C C . LEU A 1 180 ? 3.846 2.572 -6.391 1.00 89.69 180 LEU A C 1
ATOM 1409 O O . LEU A 1 180 ? 3.012 3.213 -7.031 1.00 89.69 180 LEU A O 1
ATOM 1413 N N . PRO A 1 181 ? 5.167 2.757 -6.584 1.00 87.56 181 PRO A N 1
ATOM 1414 C CA . PRO A 1 181 ? 5.697 3.709 -7.569 1.00 87.56 181 PRO A CA 1
ATOM 1415 C C . PRO A 1 181 ? 5.557 3.223 -9.018 1.00 87.56 181 PRO A C 1
ATOM 1417 O O . PRO A 1 181 ? 5.567 4.023 -9.957 1.00 87.56 181 PRO A O 1
ATOM 1420 N N . ASP A 1 182 ? 5.475 1.910 -9.211 1.00 91.62 182 ASP A N 1
ATOM 1421 C CA . ASP A 1 182 ? 5.402 1.250 -10.504 1.00 91.62 182 ASP A CA 1
ATOM 1422 C C . ASP A 1 182 ? 4.718 -0.115 -10.377 1.00 91.62 182 ASP A C 1
ATOM 1424 O O . ASP A 1 182 ? 4.458 -0.620 -9.285 1.00 91.62 182 ASP A O 1
ATOM 1428 N N . VAL A 1 183 ? 4.354 -0.680 -11.526 1.00 93.88 183 VAL A N 1
ATOM 1429 C CA . VAL A 1 183 ? 3.840 -2.041 -11.625 1.00 93.88 183 VAL A CA 1
ATOM 1430 C C . VAL A 1 183 ? 5.047 -2.963 -11.734 1.00 93.88 183 VAL A C 1
ATOM 1432 O O . VAL A 1 183 ? 5.610 -3.135 -12.819 1.00 93.88 183 VAL A O 1
ATOM 1435 N N . ASP A 1 184 ? 5.448 -3.513 -10.596 1.00 92.31 184 ASP A N 1
ATOM 1436 C CA . ASP A 1 184 ? 6.554 -4.450 -10.417 1.00 92.31 184 ASP A CA 1
ATOM 1437 C C . ASP A 1 184 ? 6.034 -5.882 -10.170 1.00 92.31 184 ASP A C 1
ATOM 1439 O O . ASP A 1 184 ? 4.833 -6.165 -10.280 1.00 92.31 184 ASP A O 1
ATOM 1443 N N . ALA A 1 185 ? 6.926 -6.832 -9.882 1.00 91.25 185 ALA A N 1
ATOM 1444 C CA . ALA A 1 185 ? 6.497 -8.203 -9.605 1.00 91.25 185 ALA A CA 1
ATOM 1445 C C . ALA A 1 185 ? 5.605 -8.312 -8.348 1.00 91.25 185 ALA A C 1
ATOM 1447 O O . ALA A 1 185 ? 4.697 -9.150 -8.322 1.00 91.25 185 ALA A O 1
ATOM 1448 N N . GLN A 1 186 ? 5.830 -7.470 -7.332 1.00 88.50 186 GLN A N 1
ATOM 1449 C CA . GLN A 1 186 ? 5.049 -7.442 -6.091 1.00 88.50 186 GLN A CA 1
ATOM 1450 C C . GLN A 1 186 ? 3.644 -6.870 -6.318 1.00 88.50 186 GLN A C 1
ATOM 1452 O O . GLN A 1 186 ? 2.671 -7.394 -5.783 1.00 88.50 186 GLN A O 1
ATOM 1457 N N . ALA A 1 187 ? 3.510 -5.860 -7.176 1.00 90.06 187 ALA A N 1
ATOM 1458 C CA . ALA A 1 187 ? 2.247 -5.253 -7.567 1.00 90.06 187 ALA A CA 1
ATOM 1459 C C . ALA A 1 187 ? 1.365 -6.184 -8.410 1.00 90.06 187 ALA A C 1
ATOM 1461 O O . ALA A 1 187 ? 0.179 -5.897 -8.569 1.00 90.06 187 ALA A O 1
ATOM 1462 N N . VAL A 1 188 ? 1.901 -7.280 -8.949 1.00 91.44 188 VAL A N 1
ATOM 1463 C CA . VAL A 1 188 ? 1.132 -8.301 -9.681 1.00 91.44 188 VAL A CA 1
ATOM 1464 C C . VAL A 1 188 ? 0.769 -9.505 -8.804 1.00 91.44 188 VAL A C 1
ATOM 1466 O O . VAL A 1 188 ? -0.184 -10.223 -9.122 1.00 91.44 188 VAL A O 1
ATOM 1469 N N . ALA A 1 189 ? 1.518 -9.729 -7.722 1.00 82.44 189 ALA A N 1
ATOM 1470 C CA . ALA A 1 189 ? 1.210 -10.737 -6.712 1.00 82.44 189 ALA A CA 1
ATOM 1471 C C . ALA A 1 189 ? -0.035 -10.360 -5.882 1.00 82.44 189 ALA A C 1
ATOM 1473 O O . ALA A 1 189 ? -0.703 -11.321 -5.440 1.00 82.44 189 ALA A O 1
#

Foldseek 3Di:
DVVLVVCQVVLCVVLVFHADVQLLVLLVVVCVVPVVVDDPPVSSVVLLSVLSNVQSCLLPDFFPVLVVLVVLLVVLVVQLVVLVVCVVVPHPCVVVNVVSVVVNVVSVVVNVVSVVLSVVLNVLLVLLVVLVVVLQVQQDDPPDDSVPRDPDPCNVVSVVVNVVSVVVNCVSQPLHRSHDSHSHSSSSD

Radius of gyration: 23.26 Å; chains: 1; bounding box: 55×38×70 Å

Sequence (189 aa):
ILMMRGMASTMEQHHRVQILDEALEAAVKLSHRYIPARQLPDKAVSLLDTASARVAISLHAVPAEVEDCRRRIEALNTELEIIGRETAVGIDTVQRQTDANEKLQAEQVRLTELDTRWQEEKGLVDQILELRAKLRNANGTVEADPVAAEPDPERPARLAELKDLQTKLHALQGEKPLILPDVDAQAVA